Protein AF-A0AAE0TE31-F1 (afdb_monomer_lite)

pLDDT: mean 70.79, std 26.28, range [22.39, 97.5]

Foldseek 3Di:
DDDDDDDDDDDDDDDDDDDDDDPPDDDDDDDDPDPQHDPPHDFDQQFADPVGGDDDDDPPPDDPVFQQDADPQADGFLFKKFFAPQAPPPCQQVRAIWTFRGDDVVQCWTWTQHLPNRDTDIFHDDPDRNGRMDTDPDQRDDDPGHDDAFSFKKAFDPQADPPCLQVDNPWIWGWNGADRQQWTWTQHPVRRIDTDGDCRVHDHRIDTDDPVVCPVPVPPDDPPDDDD

Structure (mmCIF, N/CA/C/O backbone):
data_AF-A0AAE0TE31-F1
#
_entry.id   AF-A0AAE0TE31-F1
#
loop_
_atom_site.group_PDB
_atom_site.id
_atom_site.type_symbol
_atom_site.label_atom_id
_atom_site.label_alt_id
_atom_site.label_comp_id
_atom_site.label_asym_id
_atom_site.label_entity_id
_atom_site.label_seq_id
_atom_site.pdbx_PDB_ins_code
_atom_site.Cartn_x
_atom_site.Cartn_y
_atom_site.Cartn_z
_atom_site.occupancy
_atom_site.B_iso_or_equiv
_atom_site.auth_seq_id
_atom_site.auth_comp_id
_atom_site.auth_asym_id
_atom_site.auth_atom_id
_atom_site.pdbx_PDB_model_num
ATOM 1 N N . MET A 1 1 ? -32.622 -0.394 -25.127 1.00 36.28 1 MET A N 1
ATOM 2 C CA . MET A 1 1 ? -32.626 -1.845 -24.876 1.00 36.28 1 MET A CA 1
ATOM 3 C C . MET A 1 1 ? -32.556 -2.502 -26.240 1.00 36.28 1 MET A C 1
ATOM 5 O O . MET A 1 1 ? -33.566 -2.574 -26.919 1.00 36.28 1 MET A O 1
ATOM 9 N N . GLU A 1 2 ? -31.354 -2.861 -26.669 1.00 22.39 2 GLU A N 1
ATOM 10 C CA . GLU A 1 2 ? -31.119 -3.762 -27.796 1.00 22.39 2 GLU A CA 1
ATOM 11 C C . GLU A 1 2 ? -29.997 -4.691 -27.343 1.00 22.39 2 GLU A C 1
ATOM 13 O O . GLU A 1 2 ? -28.926 -4.237 -26.945 1.00 22.39 2 GLU A O 1
ATOM 18 N N . VAL A 1 3 ? -30.314 -5.980 -27.287 1.00 24.88 3 VAL A N 1
ATOM 19 C CA . VAL A 1 3 ? -29.402 -7.060 -26.921 1.00 24.88 3 VAL A CA 1
ATOM 20 C C . VAL A 1 3 ? -28.956 -7.676 -28.238 1.00 24.88 3 VAL A C 1
ATOM 22 O O . VAL A 1 3 ? -29.783 -8.244 -28.951 1.00 24.88 3 VAL A O 1
ATOM 25 N N . LEU A 1 4 ? -27.676 -7.553 -28.582 1.00 24.34 4 LEU A N 1
ATOM 26 C CA . LEU A 1 4 ? -27.099 -8.319 -29.682 1.00 24.34 4 LEU A CA 1
ATOM 27 C C . LEU A 1 4 ? -26.548 -9.625 -29.110 1.00 24.34 4 LEU A C 1
ATOM 29 O O . LEU A 1 4 ? -25.583 -9.638 -28.352 1.00 24.34 4 LEU A O 1
ATOM 33 N N . ALA A 1 5 ? -27.232 -10.719 -29.439 1.00 25.86 5 ALA A N 1
ATOM 34 C CA . ALA A 1 5 ? -26.844 -12.074 -29.083 1.00 25.86 5 ALA A CA 1
ATOM 35 C C . ALA A 1 5 ? -25.611 -12.506 -29.891 1.00 25.86 5 ALA A C 1
ATOM 37 O O . ALA A 1 5 ? -25.608 -12.411 -31.119 1.00 25.86 5 ALA A O 1
ATOM 38 N N . PHE A 1 6 ? -24.589 -13.035 -29.216 1.00 29.44 6 PHE A N 1
ATOM 39 C CA . PHE A 1 6 ? -23.471 -13.695 -29.885 1.00 29.44 6 PHE A CA 1
ATOM 40 C C . PHE A 1 6 ? -23.796 -15.171 -30.127 1.00 29.44 6 PHE A C 1
ATOM 42 O O . PHE A 1 6 ? -24.188 -15.908 -29.224 1.00 29.44 6 PHE A O 1
ATOM 49 N N . HIS A 1 7 ? -23.644 -15.587 -31.383 1.00 24.75 7 HIS A N 1
ATOM 50 C CA . HIS A 1 7 ? -23.777 -16.965 -31.833 1.00 24.75 7 HIS A CA 1
ATOM 51 C C . HIS A 1 7 ? -22.476 -17.712 -31.511 1.00 24.75 7 HIS A C 1
ATOM 53 O O . HIS A 1 7 ? -21.423 -17.394 -32.062 1.00 24.75 7 HIS A O 1
ATOM 59 N N . THR A 1 8 ? -22.529 -18.690 -30.611 1.00 32.22 8 THR A N 1
ATOM 60 C CA . THR A 1 8 ? -21.390 -19.558 -30.304 1.00 32.22 8 THR A CA 1
ATOM 61 C C . THR A 1 8 ? -21.256 -20.624 -31.389 1.00 32.22 8 THR A C 1
ATOM 63 O O . THR A 1 8 ? -22.029 -21.577 -31.446 1.00 32.22 8 THR A O 1
ATOM 66 N N . GLN A 1 9 ? -20.255 -20.495 -32.263 1.00 28.58 9 GLN A N 1
ATOM 67 C CA . GLN A 1 9 ? -19.764 -21.660 -32.997 1.00 28.58 9 GLN A CA 1
ATOM 68 C C . GLN A 1 9 ? -18.813 -22.429 -32.082 1.00 28.58 9 GLN A C 1
ATOM 70 O O . GLN A 1 9 ? -17.741 -21.947 -31.721 1.00 28.58 9 GLN A O 1
ATOM 75 N N . SER A 1 10 ? -19.240 -23.622 -31.676 1.00 35.59 10 SER A N 1
ATOM 76 C CA . SER A 1 10 ? -18.425 -24.578 -30.936 1.00 35.59 10 SER A CA 1
ATOM 77 C C . SER A 1 10 ? -17.262 -25.048 -31.811 1.00 35.59 10 SER A C 1
ATOM 79 O O . SER A 1 10 ? -17.471 -25.804 -32.763 1.00 35.59 10 SER A O 1
ATOM 81 N N . LEU A 1 11 ? -16.041 -24.629 -31.486 1.00 34.31 11 LEU A N 1
ATOM 82 C CA . LEU A 1 11 ? -14.842 -25.314 -31.960 1.00 34.31 11 LEU A CA 1
ATOM 83 C C . LEU A 1 11 ? -14.567 -26.519 -31.045 1.00 34.31 11 LEU A C 1
ATOM 85 O O . LEU A 1 11 ? -14.801 -26.427 -29.836 1.00 34.31 11 LEU A O 1
ATOM 89 N N . PRO A 1 12 ? -14.144 -27.667 -31.602 1.00 29.69 12 PRO A N 1
ATOM 90 C CA . PRO A 1 12 ? -14.009 -28.899 -30.844 1.00 29.69 12 PRO A CA 1
ATOM 91 C C . PRO A 1 12 ? -12.908 -28.774 -29.791 1.00 29.69 12 PRO A C 1
ATOM 93 O O . PRO A 1 12 ? -11.823 -28.254 -30.048 1.00 29.69 12 PRO A O 1
ATOM 96 N N . LEU A 1 13 ? -13.233 -29.274 -28.601 1.00 39.34 13 LEU A N 1
ATOM 97 C CA . LEU A 1 13 ? -12.351 -29.376 -27.452 1.00 39.34 13 LEU A CA 1
ATOM 98 C C . LEU A 1 13 ? -11.221 -30.356 -27.798 1.00 39.34 13 LEU A C 1
ATOM 100 O O . LEU A 1 13 ? -11.450 -31.565 -27.807 1.00 39.34 13 LEU A O 1
ATOM 104 N N . ASP A 1 14 ? -10.023 -29.847 -28.079 1.00 31.22 14 ASP A N 1
ATOM 105 C CA . ASP A 1 14 ? -8.818 -30.669 -28.066 1.00 31.22 14 ASP A CA 1
ATOM 106 C C . ASP A 1 14 ? -7.863 -30.193 -26.972 1.00 31.22 14 ASP A C 1
ATOM 108 O O . ASP A 1 14 ? -7.700 -29.009 -26.677 1.00 31.22 14 ASP A O 1
ATOM 112 N N . THR A 1 15 ? -7.341 -31.185 -26.275 1.00 41.22 15 THR A N 1
ATOM 113 C CA . THR A 1 15 ? -6.729 -31.090 -24.956 1.00 41.22 15 THR A CA 1
ATOM 114 C C . THR A 1 15 ? -5.309 -30.523 -24.987 1.00 41.22 15 THR A C 1
ATOM 116 O O . THR A 1 15 ? -4.529 -30.811 -25.888 1.00 41.22 15 THR A O 1
ATOM 119 N N . LYS A 1 16 ? -4.963 -29.811 -23.902 1.00 38.00 16 LYS A N 1
ATOM 120 C CA . LYS A 1 16 ? -3.674 -29.169 -23.574 1.00 38.00 16 LYS A CA 1
ATOM 121 C C . LYS A 1 16 ? -3.377 -27.872 -24.326 1.00 38.00 16 LYS A C 1
ATOM 123 O O . LYS A 1 16 ? -2.594 -27.829 -25.269 1.00 38.00 16 LYS A O 1
ATOM 128 N N . THR A 1 17 ? -3.838 -26.769 -23.751 1.00 31.89 17 THR A N 1
ATOM 129 C CA . THR A 1 17 ? -3.121 -25.499 -23.876 1.00 31.89 17 THR A CA 1
ATOM 130 C C . THR A 1 17 ? -3.060 -24.867 -22.497 1.00 31.89 17 THR A C 1
ATOM 132 O O . THR A 1 17 ? -4.081 -24.647 -21.850 1.00 31.89 17 THR A O 1
ATOM 135 N N . SER A 1 18 ? -1.831 -24.702 -22.008 1.00 29.75 18 SER A N 1
ATOM 136 C CA . SER A 1 18 ? -1.514 -23.919 -20.820 1.00 29.75 18 SER A CA 1
ATOM 137 C C . SER A 1 18 ? -2.156 -22.545 -20.964 1.00 29.75 18 SER A C 1
ATOM 139 O O . SER A 1 18 ? -2.068 -21.942 -22.032 1.00 29.75 18 SER A O 1
ATOM 141 N N . ALA A 1 19 ? -2.786 -22.059 -19.896 1.00 38.16 19 ALA A N 1
ATOM 142 C CA . ALA A 1 19 ? -3.154 -20.656 -19.790 1.00 38.16 19 ALA A CA 1
ATOM 143 C C . ALA A 1 19 ? -1.916 -19.774 -20.044 1.00 38.16 19 ALA A C 1
ATOM 145 O O . ALA A 1 19 ? -0.789 -20.236 -19.847 1.00 38.16 19 ALA A O 1
ATOM 146 N N . PHE A 1 20 ? -2.166 -18.521 -20.430 1.00 35.47 20 PHE A N 1
ATOM 147 C CA . PHE A 1 20 ? -1.206 -17.460 -20.774 1.00 35.47 20 PHE A CA 1
ATOM 148 C C . PHE A 1 20 ? -0.746 -17.448 -22.238 1.00 35.47 20 PHE A C 1
ATOM 150 O O . PHE A 1 20 ? 0.345 -17.896 -22.553 1.00 35.47 20 PHE A O 1
ATOM 157 N N . ASP A 1 21 ? -1.617 -16.927 -23.111 1.00 29.16 21 ASP A N 1
ATOM 158 C CA . ASP A 1 21 ? -1.272 -16.029 -24.230 1.00 29.16 21 ASP A CA 1
ATOM 159 C C . ASP A 1 21 ? -2.574 -15.591 -24.930 1.00 29.16 21 ASP A C 1
ATOM 161 O O . ASP A 1 21 ? -2.984 -16.130 -25.958 1.00 29.16 21 ASP A O 1
ATOM 165 N N . LEU A 1 22 ? -3.283 -14.617 -24.348 1.00 34.03 22 LEU A N 1
ATOM 166 C CA . LEU A 1 22 ? -4.399 -13.951 -25.028 1.00 34.03 22 LEU A CA 1
ATOM 167 C C . LEU A 1 22 ? -3.853 -12.750 -25.805 1.00 34.03 22 LEU A C 1
ATOM 169 O O . LEU A 1 22 ? -3.782 -11.637 -25.291 1.00 34.03 22 LEU A O 1
ATOM 173 N N . ASN A 1 23 ? -3.478 -12.978 -27.064 1.00 31.53 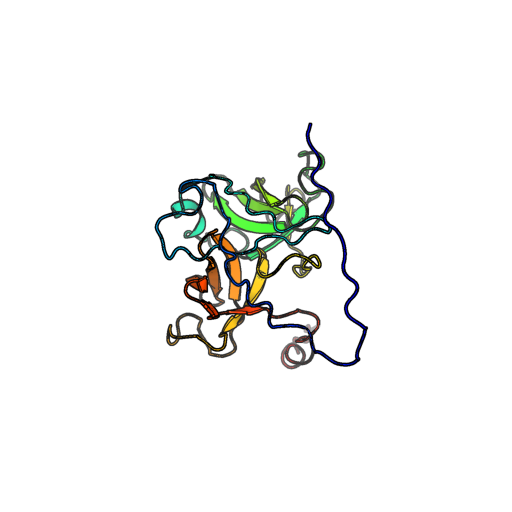23 ASN A N 1
ATOM 174 C CA . ASN A 1 23 ? -3.269 -11.896 -28.024 1.00 31.53 23 ASN A CA 1
ATOM 175 C C . ASN A 1 23 ? -4.636 -11.327 -28.424 1.00 31.53 23 ASN A C 1
ATOM 177 O O . ASN A 1 23 ? -5.349 -11.920 -29.235 1.00 31.53 23 ASN A O 1
ATOM 181 N N . ILE A 1 24 ? -5.017 -10.178 -27.862 1.00 41.59 24 ILE A N 1
ATOM 182 C CA . ILE A 1 24 ? -6.206 -9.446 -28.312 1.00 41.59 24 ILE A CA 1
ATOM 183 C C . ILE A 1 24 ? -5.869 -8.794 -29.661 1.00 41.59 24 ILE A C 1
ATOM 185 O O . ILE A 1 24 ? -5.254 -7.730 -29.724 1.00 41.59 24 ILE A O 1
ATOM 189 N N . LEU A 1 25 ? -6.239 -9.456 -30.759 1.00 31.72 25 LEU A N 1
ATOM 190 C CA . LEU A 1 25 ? -6.139 -8.901 -32.109 1.00 31.72 25 LEU A CA 1
ATOM 191 C C . LEU A 1 25 ? -7.332 -7.974 -32.388 1.00 31.72 25 LEU A C 1
ATOM 193 O O . LEU A 1 25 ? -8.486 -8.346 -32.178 1.00 31.72 25 LEU A O 1
ATOM 197 N N . ARG A 1 26 ? -7.048 -6.763 -32.887 1.00 34.50 26 ARG A N 1
ATOM 198 C CA . ARG A 1 26 ? -8.058 -5.798 -33.359 1.00 34.50 26 ARG A CA 1
ATOM 199 C C . ARG A 1 26 ? -8.864 -6.401 -34.520 1.00 34.50 26 ARG A C 1
ATOM 201 O O . ARG A 1 26 ? -8.265 -6.871 -35.482 1.00 34.50 26 ARG A O 1
ATOM 208 N N . TRP A 1 27 ? -10.198 -6.329 -34.469 1.00 32.16 27 TRP A N 1
ATOM 209 C CA . TRP A 1 27 ? -11.078 -6.665 -35.602 1.00 32.16 27 TRP A CA 1
ATOM 210 C C . TRP A 1 27 ? -11.632 -5.397 -36.274 1.00 32.16 27 TRP A C 1
ATOM 212 O O . TRP A 1 27 ? -11.846 -4.380 -35.615 1.00 32.16 27 TRP A O 1
ATOM 222 N N . GLU A 1 28 ? -11.880 -5.455 -37.586 1.00 32.28 28 GLU A N 1
ATOM 223 C CA . GLU A 1 28 ? -12.080 -4.312 -38.506 1.00 32.28 28 GLU A CA 1
ATOM 224 C C . GLU A 1 28 ? -13.344 -3.444 -38.289 1.00 32.28 28 GLU A C 1
ATOM 226 O O . GLU A 1 28 ? -13.633 -2.557 -39.095 1.00 32.28 28 GLU A O 1
ATOM 231 N N . HIS A 1 29 ? -14.126 -3.652 -37.224 1.00 37.56 29 HIS A N 1
ATOM 232 C CA . HIS A 1 29 ? -15.431 -2.990 -37.047 1.00 37.56 29 HIS A CA 1
ATOM 233 C C . HIS A 1 29 ? -15.631 -2.286 -35.698 1.00 37.56 29 HIS A C 1
ATOM 235 O O . HIS A 1 29 ? -16.763 -2.106 -35.253 1.00 37.56 29 HIS A O 1
ATOM 241 N N . TRP A 1 30 ? -14.549 -1.820 -35.071 1.00 39.59 30 TRP A N 1
ATOM 242 C CA . TRP A 1 30 ? -14.648 -0.908 -33.930 1.00 39.59 30 TRP A CA 1
ATOM 243 C C . TRP A 1 30 ? -15.110 0.481 -34.399 1.00 39.59 30 TRP A C 1
ATOM 245 O O . TRP A 1 30 ? -14.474 1.102 -35.249 1.00 39.59 30 TRP A O 1
ATOM 255 N N . ARG A 1 31 ? -16.232 0.970 -33.860 1.00 34.03 31 ARG A N 1
ATOM 256 C CA . ARG A 1 31 ? -16.786 2.307 -34.135 1.00 34.03 31 ARG A CA 1
ATOM 257 C C . ARG A 1 31 ? -17.136 3.016 -32.831 1.00 34.03 31 ARG A C 1
ATOM 259 O O . ARG A 1 31 ? -18.306 3.162 -32.503 1.00 34.03 31 ARG A O 1
ATOM 266 N N . TYR A 1 32 ? -16.122 3.437 -32.094 1.00 42.16 32 TYR A N 1
ATOM 267 C CA . TYR A 1 32 ? -16.256 4.474 -31.079 1.00 42.16 32 TYR A CA 1
ATOM 268 C C . TYR A 1 32 ? -15.006 5.334 -31.179 1.00 42.16 32 TYR A C 1
ATOM 270 O O . TYR A 1 32 ? -13.898 4.816 -31.057 1.00 42.16 32 TYR A O 1
ATOM 278 N N . ASP A 1 33 ? -15.210 6.606 -31.511 1.00 35.31 33 ASP A N 1
ATOM 279 C CA . ASP A 1 33 ? -14.154 7.605 -31.576 1.00 35.31 33 ASP A CA 1
ATOM 280 C C . ASP A 1 33 ? -13.493 7.746 -30.189 1.00 35.31 33 ASP A C 1
ATOM 282 O O . ASP A 1 33 ? -14.175 7.810 -29.164 1.00 35.31 33 ASP A O 1
ATOM 286 N N . ASP A 1 34 ? -12.159 7.668 -30.202 1.00 42.69 34 ASP A N 1
ATOM 287 C CA . ASP A 1 34 ? -11.162 8.264 -29.295 1.00 42.69 34 ASP A CA 1
ATOM 288 C C . ASP A 1 34 ? -11.300 8.202 -27.755 1.00 42.69 34 ASP A C 1
ATOM 290 O O . ASP A 1 34 ? -10.535 8.871 -27.053 1.00 42.69 34 ASP A O 1
ATOM 294 N N . GLN A 1 35 ? -12.153 7.347 -27.182 1.00 47.53 35 GLN A N 1
ATOM 295 C CA . GLN A 1 35 ? -12.234 7.186 -25.715 1.00 47.53 35 GLN A CA 1
ATOM 296 C C . GLN A 1 35 ? -11.078 6.394 -25.062 1.00 47.53 35 GLN A C 1
ATOM 298 O O . GLN A 1 35 ? -11.035 6.289 -23.837 1.00 47.53 35 GLN A O 1
ATOM 303 N N . ASP A 1 36 ? -10.122 5.875 -25.836 1.00 49.47 36 ASP A N 1
ATOM 304 C CA . ASP A 1 36 ? -8.969 5.081 -25.381 1.00 49.47 36 ASP A CA 1
ATOM 305 C C . ASP A 1 36 ? -7.604 5.786 -25.550 1.00 49.47 36 ASP A C 1
ATOM 307 O O . ASP A 1 36 ? -6.563 5.214 -25.224 1.00 49.47 36 ASP A O 1
ATOM 311 N N . GLY A 1 37 ? -7.587 7.050 -25.991 1.00 47.25 37 GLY A N 1
ATOM 312 C CA . GLY A 1 37 ? -6.355 7.777 -26.314 1.00 47.25 37 GLY A CA 1
ATOM 313 C C . GLY A 1 37 ? -5.915 7.593 -27.773 1.00 47.25 37 GLY A C 1
ATOM 314 O O . GLY A 1 37 ? -6.518 6.870 -28.555 1.00 47.25 37 GLY A O 1
ATOM 315 N N . THR A 1 38 ? -4.876 8.321 -28.191 1.00 37.06 38 THR A N 1
ATOM 316 C CA . THR A 1 38 ? -4.409 8.359 -29.592 1.00 37.06 38 THR A CA 1
ATOM 317 C C . THR A 1 38 ? -4.100 6.966 -30.174 1.00 37.06 38 THR A C 1
ATOM 319 O O . THR A 1 38 ? -3.709 6.072 -29.419 1.00 37.06 38 THR A O 1
ATOM 322 N N . PRO A 1 39 ? -4.151 6.777 -31.513 1.00 33.62 39 PRO A N 1
ATOM 323 C CA . PRO A 1 39 ? -3.753 5.524 -32.159 1.00 33.62 39 PRO A CA 1
ATOM 324 C C . PRO A 1 39 ? -2.389 5.017 -31.656 1.00 33.62 39 PRO A C 1
ATOM 326 O O . PRO A 1 39 ? -1.374 5.678 -31.855 1.00 33.62 39 PRO A O 1
ATOM 329 N N . GLY A 1 40 ? -2.376 3.852 -30.997 1.00 37.03 40 GLY A N 1
ATOM 330 C CA . GLY A 1 40 ? -1.180 3.264 -30.372 1.00 37.03 40 GLY A CA 1
ATOM 331 C C . GLY A 1 40 ? -1.249 3.129 -28.846 1.00 37.03 40 GLY A C 1
ATOM 332 O O . GLY A 1 40 ? -0.339 2.550 -28.261 1.00 37.03 40 GLY A O 1
ATOM 333 N N . ALA A 1 41 ? -2.316 3.612 -28.204 1.00 36.50 41 ALA A N 1
ATOM 334 C CA . ALA A 1 41 ? -2.546 3.384 -26.782 1.00 36.50 41 ALA A CA 1
ATOM 335 C C . ALA A 1 41 ? -2.769 1.889 -26.471 1.00 36.50 41 ALA A C 1
ATOM 337 O O . ALA A 1 41 ? -3.519 1.195 -27.162 1.00 36.50 41 ALA A O 1
ATOM 338 N N . VAL A 1 42 ? -2.097 1.401 -25.425 1.00 40.16 42 VAL A N 1
ATOM 339 C CA . VAL A 1 42 ? -2.267 0.056 -24.859 1.00 40.16 42 VAL A CA 1
ATOM 340 C C . VAL A 1 42 ? -3.055 0.212 -23.561 1.00 40.16 42 VAL A C 1
ATOM 342 O O . VAL A 1 42 ? -2.576 0.839 -22.621 1.00 40.16 42 VAL A O 1
ATOM 345 N N . GLY A 1 43 ? -4.278 -0.318 -23.521 1.00 40.69 43 GLY A N 1
ATOM 346 C CA . GLY A 1 43 ? -5.090 -0.366 -22.304 1.00 40.69 43 GLY A CA 1
ATOM 347 C C . GLY A 1 43 ? -4.727 -1.572 -21.437 1.00 40.69 43 GLY A C 1
ATOM 348 O O . GLY A 1 43 ? -4.416 -2.643 -21.959 1.00 40.69 43 GLY A O 1
ATOM 349 N N . VAL A 1 44 ? -4.784 -1.414 -20.113 1.00 41.34 44 VAL A N 1
ATOM 350 C CA . VAL A 1 44 ? -4.621 -2.522 -19.160 1.00 41.34 44 VAL A CA 1
ATOM 351 C C . VAL A 1 44 ? -5.999 -3.078 -18.807 1.00 41.34 44 VAL A C 1
ATOM 353 O O . VAL A 1 44 ? -6.906 -2.341 -18.425 1.00 41.34 44 VAL A O 1
ATOM 356 N N . VAL A 1 45 ? -6.162 -4.396 -18.927 1.00 44.81 45 VAL A N 1
ATOM 357 C CA . VAL A 1 45 ? -7.360 -5.097 -18.452 1.00 44.81 45 VAL A CA 1
ATOM 358 C C . VAL A 1 45 ? -7.321 -5.134 -16.925 1.00 44.81 45 VAL A C 1
ATOM 360 O O . VAL A 1 45 ? -6.544 -5.887 -16.346 1.00 44.81 45 VAL A O 1
ATOM 363 N N . LEU A 1 46 ? -8.145 -4.309 -16.273 1.00 41.97 46 LEU A N 1
ATOM 364 C CA . LEU A 1 46 ? -8.217 -4.239 -14.807 1.00 41.97 46 LEU A CA 1
ATOM 365 C C . LEU A 1 46 ? -9.064 -5.368 -14.206 1.00 41.97 46 LEU A C 1
ATOM 367 O O . LEU A 1 46 ? -8.848 -5.760 -13.061 1.00 41.97 46 LEU A O 1
ATOM 371 N N . LYS A 1 47 ? -10.040 -5.883 -14.965 1.00 39.81 47 LYS A N 1
ATOM 372 C CA . LYS A 1 47 ? -10.937 -6.956 -14.529 1.00 39.81 47 LYS A CA 1
ATOM 373 C C . LYS A 1 47 ? -11.549 -7.679 -15.729 1.00 39.81 47 LYS A C 1
ATOM 375 O O . LYS A 1 47 ? -12.053 -7.041 -16.655 1.00 39.81 47 LYS A O 1
ATOM 380 N N . VAL A 1 48 ? -11.550 -9.008 -15.681 1.00 48.31 48 VAL A N 1
ATOM 381 C CA . VAL A 1 48 ? -12.292 -9.869 -16.615 1.00 48.31 48 VAL A CA 1
ATOM 382 C C . VAL A 1 48 ? -13.550 -10.363 -15.899 1.00 48.31 48 VAL A C 1
ATOM 384 O O . VAL A 1 48 ? -13.447 -10.918 -14.806 1.00 48.31 48 VAL A O 1
ATOM 387 N N . GLN A 1 49 ? -14.728 -10.124 -16.476 1.00 40.00 49 GLN A N 1
ATOM 388 C CA . GLN A 1 49 ? -16.015 -10.640 -15.993 1.00 40.00 49 GLN A CA 1
ATOM 389 C C . GLN A 1 49 ? -16.578 -11.670 -16.982 1.00 40.00 49 GLN A C 1
ATOM 391 O O . GLN A 1 49 ? -16.103 -11.782 -18.112 1.00 40.00 49 GLN A O 1
ATOM 396 N N . GLU A 1 50 ? -17.574 -12.444 -16.544 1.00 40.06 50 GLU A N 1
ATOM 397 C CA . GLU A 1 50 ? -18.181 -13.547 -17.311 1.00 40.06 50 GLU A CA 1
ATOM 398 C C . GLU A 1 50 ? -18.834 -13.072 -18.630 1.00 40.06 50 GLU A C 1
ATOM 400 O O . GLU A 1 50 ? -19.009 -13.858 -19.558 1.00 40.06 50 GLU A O 1
ATOM 405 N N . ASP A 1 51 ? -19.126 -11.773 -18.740 1.00 36.88 51 ASP A N 1
ATOM 406 C CA . ASP A 1 51 ? -19.751 -11.099 -19.878 1.00 36.88 51 ASP A CA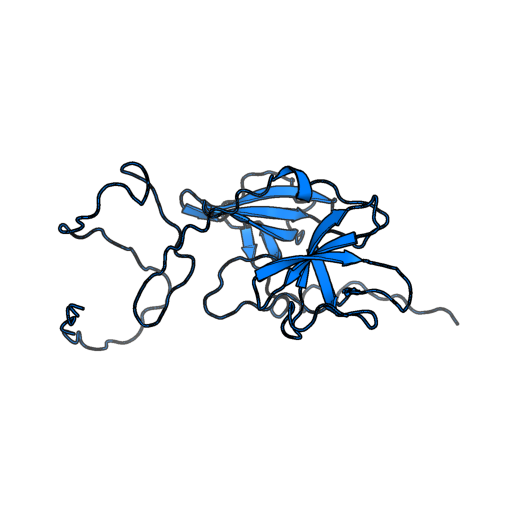 1
ATOM 407 C C . ASP A 1 51 ? -18.843 -10.085 -20.611 1.00 36.88 51 ASP A C 1
ATOM 409 O O . ASP A 1 51 ? -19.284 -9.474 -21.587 1.00 36.88 51 ASP A O 1
ATOM 413 N N . GLY A 1 52 ? -17.569 -9.923 -20.218 1.00 43.59 52 GLY A N 1
ATOM 414 C CA . GLY A 1 52 ? -16.617 -9.076 -20.951 1.00 43.59 52 GLY A CA 1
ATOM 415 C C . GLY A 1 52 ? -15.448 -8.489 -20.148 1.00 43.59 52 GLY A C 1
ATOM 416 O O . GLY A 1 52 ? -15.285 -8.712 -18.948 1.00 43.59 52 GLY A O 1
ATOM 417 N N . ILE A 1 53 ? -14.603 -7.716 -20.844 1.00 48.22 53 ILE A N 1
ATOM 418 C CA . ILE A 1 53 ? -13.523 -6.905 -20.258 1.00 48.22 53 ILE A CA 1
ATOM 419 C C . ILE A 1 53 ? -14.110 -5.551 -19.855 1.00 48.22 53 ILE A C 1
ATOM 421 O O . ILE A 1 53 ? -14.612 -4.820 -20.709 1.00 48.22 53 ILE A O 1
ATOM 425 N N . VAL A 1 54 ? -14.012 -5.196 -18.572 1.00 43.66 54 VAL A N 1
ATOM 426 C CA . VAL A 1 54 ? -14.408 -3.866 -18.091 1.00 43.66 54 VAL A CA 1
ATOM 427 C C . VAL A 1 54 ? -13.164 -2.992 -17.981 1.00 43.66 54 VAL A C 1
ATOM 429 O O . VAL A 1 54 ? -12.268 -3.268 -17.182 1.00 43.66 54 VAL A O 1
ATOM 432 N N . VAL A 1 55 ? -13.123 -1.929 -18.783 1.00 43.41 55 VAL A N 1
ATOM 433 C CA . VAL A 1 55 ? -12.178 -0.819 -18.636 1.00 43.41 55 VAL A CA 1
ATOM 434 C C . VAL A 1 55 ? -12.973 0.337 -18.037 1.00 43.41 55 VAL A C 1
ATOM 436 O O . VAL A 1 55 ? -13.775 0.955 -18.730 1.00 43.41 55 VAL A O 1
ATOM 439 N N . GLU A 1 56 ? -12.820 0.594 -16.740 1.00 37.19 56 GLU A N 1
ATOM 440 C CA . GLU A 1 56 ? -13.443 1.753 -16.096 1.00 37.19 56 GLU A CA 1
ATOM 441 C C . GLU A 1 56 ? -12.351 2.763 -15.743 1.00 37.19 56 GLU A C 1
ATOM 443 O O . GLU A 1 56 ? -11.510 2.503 -14.886 1.00 37.19 56 GLU A O 1
ATOM 448 N N . ALA A 1 57 ? -12.350 3.907 -16.429 1.00 35.75 57 ALA A N 1
ATOM 449 C CA . ALA A 1 57 ? -11.495 5.038 -16.091 1.00 35.75 57 ALA A CA 1
ATOM 450 C C . ALA A 1 57 ? -12.141 5.809 -14.934 1.00 35.75 57 ALA A C 1
ATOM 452 O O . ALA A 1 57 ? -13.011 6.661 -15.144 1.00 35.75 57 ALA A O 1
ATOM 453 N N . GLN A 1 58 ? -11.731 5.517 -13.700 1.00 33.97 58 GLN A N 1
ATOM 454 C CA . GLN A 1 58 ? -12.144 6.309 -12.548 1.00 33.97 58 GLN A CA 1
ATOM 455 C C . GLN A 1 58 ? -11.086 7.376 -12.274 1.00 33.97 58 GLN A C 1
ATOM 457 O O . GLN A 1 58 ? -10.122 7.179 -11.540 1.00 33.97 58 GLN A O 1
ATOM 462 N N . LYS A 1 59 ? -11.318 8.581 -12.814 1.00 33.97 59 LYS A N 1
ATOM 463 C CA . LYS A 1 59 ? -10.571 9.787 -12.432 1.00 33.97 59 LYS A CA 1
ATOM 464 C C . LYS A 1 59 ? -10.777 10.096 -10.945 1.00 33.97 59 LYS A C 1
ATOM 466 O O . LYS A 1 59 ? -11.642 10.888 -10.579 1.00 33.97 59 LYS A O 1
ATOM 471 N N . GLN A 1 60 ? -9.904 9.573 -10.093 1.00 35.78 60 GLN A N 1
ATOM 472 C CA . GLN A 1 60 ? -9.549 10.221 -8.833 1.00 35.78 60 GLN A CA 1
ATOM 473 C C . GLN A 1 60 ? -8.080 10.615 -8.869 1.00 35.78 60 GLN A C 1
ATOM 475 O O . GLN A 1 60 ? -7.189 9.953 -8.344 1.00 35.78 60 GLN A O 1
ATOM 480 N N . GLN A 1 61 ? -7.835 11.764 -9.493 1.00 34.47 61 GLN A N 1
ATOM 481 C CA . GLN A 1 61 ? -6.553 12.452 -9.458 1.00 34.47 61 GLN A CA 1
ATOM 482 C C . GLN A 1 61 ? -6.388 13.120 -8.079 1.00 34.47 61 GLN A C 1
ATOM 484 O O . GLN A 1 61 ? -6.448 14.339 -7.942 1.00 34.47 61 GLN A O 1
ATOM 489 N N . HIS A 1 62 ? -6.235 12.318 -7.023 1.00 37.31 62 HIS A N 1
ATOM 490 C CA . HIS A 1 62 ? -5.772 12.808 -5.728 1.00 37.31 62 HIS A CA 1
ATOM 491 C C . HIS A 1 62 ? -4.245 12.900 -5.761 1.00 37.31 62 HIS A C 1
ATOM 493 O O . HIS A 1 62 ? -3.545 11.960 -6.130 1.00 37.31 62 HIS A O 1
ATOM 499 N N . SER A 1 63 ? -3.738 14.086 -5.439 1.00 39.19 63 SER A N 1
ATOM 500 C CA . SER A 1 63 ? -2.344 14.489 -5.588 1.00 39.19 63 SER A CA 1
ATOM 501 C C . SER A 1 63 ? -1.345 13.470 -5.017 1.00 39.19 63 SER A C 1
ATOM 503 O O . SER A 1 63 ? -1.312 13.174 -3.823 1.00 39.19 63 SER A O 1
ATOM 505 N N . ILE A 1 64 ? -0.462 12.999 -5.901 1.00 44.75 64 ILE A N 1
ATOM 506 C CA . ILE A 1 64 ? 0.614 12.017 -5.674 1.00 44.75 64 ILE A CA 1
ATOM 507 C C . ILE A 1 64 ? 1.523 12.380 -4.481 1.00 44.75 64 ILE A C 1
ATOM 509 O O . ILE A 1 64 ? 2.112 11.504 -3.853 1.00 44.75 64 ILE A O 1
ATOM 513 N N . GLN A 1 65 ? 1.601 13.660 -4.099 1.00 46.28 65 GLN A N 1
ATOM 514 C CA . GLN A 1 65 ? 2.473 14.127 -3.016 1.00 46.28 65 GLN A CA 1
ATOM 515 C C . GLN A 1 65 ? 2.158 13.528 -1.634 1.00 46.28 65 GLN A C 1
ATOM 517 O O . GLN A 1 65 ? 3.041 13.504 -0.779 1.00 46.28 65 GLN A O 1
ATOM 522 N N . LYS A 1 66 ? 0.944 13.016 -1.390 1.00 56.19 66 LYS A N 1
ATOM 523 C CA . LYS A 1 66 ? 0.535 12.567 -0.045 1.00 56.19 66 LYS A CA 1
ATOM 524 C C . LYS A 1 66 ? 1.137 11.220 0.398 1.00 56.19 66 LYS A C 1
ATOM 526 O O . LYS A 1 66 ? 1.046 10.887 1.576 1.00 56.19 66 LYS A O 1
ATOM 531 N N . TYR A 1 67 ? 1.764 10.464 -0.507 1.00 59.94 67 TYR A N 1
ATOM 532 C CA . TYR A 1 67 ? 2.206 9.078 -0.262 1.00 59.94 67 TYR A CA 1
ATOM 533 C C . TYR A 1 67 ? 3.732 8.896 -0.177 1.00 59.94 67 TYR A C 1
ATOM 535 O O . TYR A 1 67 ? 4.222 7.780 -0.027 1.00 59.94 67 TYR A O 1
ATOM 543 N N . HIS A 1 68 ? 4.506 9.983 -0.262 1.00 63.53 68 HIS A N 1
ATOM 544 C CA . HIS A 1 68 ? 5.972 9.911 -0.216 1.00 63.53 68 HIS A CA 1
ATOM 545 C C . HIS A 1 68 ? 6.550 10.063 1.198 1.00 63.53 68 HIS A C 1
ATOM 547 O O . HIS A 1 68 ? 7.601 9.490 1.493 1.00 63.53 68 HIS A O 1
ATOM 553 N N . THR A 1 69 ? 5.868 10.798 2.079 1.00 78.31 69 THR A N 1
ATOM 554 C CA . THR A 1 69 ? 6.381 11.107 3.419 1.00 78.31 69 THR A CA 1
ATOM 555 C C . THR A 1 69 ? 5.990 10.020 4.415 1.00 78.31 69 THR A C 1
ATOM 557 O O . THR A 1 69 ? 4.826 9.879 4.786 1.00 78.31 69 THR A O 1
ATOM 560 N N . GLU A 1 70 ? 6.986 9.258 4.861 1.00 85.88 70 GLU A N 1
ATOM 561 C CA . GLU A 1 70 ? 6.865 8.269 5.931 1.00 85.88 70 GLU A CA 1
ATOM 562 C C . GLU A 1 70 ? 7.361 8.904 7.238 1.00 85.88 70 GLU A C 1
ATOM 564 O O . GLU A 1 70 ? 8.487 9.390 7.311 1.00 85.88 70 GLU A O 1
ATOM 569 N N . SER A 1 71 ? 6.505 8.913 8.257 1.00 88.56 71 SER A N 1
ATOM 570 C CA . SER A 1 71 ? 6.849 9.369 9.612 1.00 88.56 71 SER A CA 1
ATOM 571 C C . SER A 1 71 ? 7.427 8.194 10.389 1.00 88.56 71 SER A C 1
ATOM 573 O O . SER A 1 71 ? 6.907 7.086 10.292 1.00 88.56 71 SER A O 1
ATOM 575 N N . SER A 1 72 ? 8.472 8.440 11.179 1.00 87.75 72 SER A N 1
ATOM 576 C CA . SER A 1 72 ? 9.064 7.438 12.070 1.00 87.75 72 SER A CA 1
ATOM 577 C C . SER A 1 72 ? 8.203 7.111 13.292 1.00 87.75 72 SER A C 1
ATOM 579 O O . SER A 1 72 ? 8.491 6.134 13.972 1.00 87.75 72 SER A O 1
ATOM 581 N N . ASN A 1 73 ? 7.188 7.930 13.587 1.00 89.88 73 ASN A N 1
ATOM 582 C CA . ASN A 1 73 ? 6.330 7.795 14.770 1.00 89.88 73 ASN A CA 1
ATOM 583 C C . ASN A 1 73 ? 5.037 7.018 14.488 1.00 89.88 73 ASN A C 1
ATOM 585 O O . ASN A 1 73 ? 4.252 6.771 15.397 1.00 89.88 73 ASN A O 1
ATOM 589 N N . LEU A 1 74 ? 4.788 6.675 13.225 1.00 92.38 74 LEU A N 1
ATOM 590 C CA . LEU A 1 74 ? 3.624 5.916 12.786 1.00 92.38 74 LEU A CA 1
ATOM 591 C C . LEU A 1 74 ? 4.087 4.589 12.176 1.00 92.38 74 LEU A C 1
ATOM 593 O O . LEU A 1 74 ? 5.226 4.509 11.701 1.00 92.38 74 LEU A O 1
ATOM 597 N N . PRO A 1 75 ? 3.228 3.553 12.161 1.00 94.25 75 PRO A N 1
ATOM 598 C CA . PRO A 1 75 ? 3.554 2.300 11.506 1.00 94.25 75 PRO A CA 1
ATOM 599 C C . PRO A 1 75 ? 3.952 2.554 10.055 1.00 94.25 75 PRO A C 1
ATOM 601 O O . PRO A 1 75 ? 3.342 3.399 9.404 1.00 94.25 75 PRO A O 1
ATOM 604 N N . PRO A 1 76 ? 4.955 1.852 9.522 1.00 95.12 76 PRO A N 1
ATOM 605 C CA . PRO A 1 76 ? 5.453 2.156 8.192 1.00 95.12 76 PRO A CA 1
ATOM 606 C C . PRO A 1 76 ? 4.415 2.012 7.070 1.00 95.12 76 PRO A C 1
ATOM 608 O O . PRO A 1 76 ? 3.484 1.211 7.170 1.00 95.12 76 PRO A O 1
ATOM 611 N N . LEU A 1 77 ? 4.624 2.692 5.936 1.00 95.94 77 LEU A N 1
ATOM 612 C CA . LEU A 1 77 ? 3.800 2.434 4.747 1.00 95.94 77 LEU A CA 1
ATOM 613 C C . LEU A 1 77 ? 3.944 0.966 4.307 1.00 95.94 77 LEU A C 1
ATOM 615 O O . LEU A 1 77 ? 5.020 0.372 4.413 1.00 95.94 77 LEU A O 1
ATOM 619 N N . GLY A 1 78 ? 2.857 0.379 3.821 1.00 95.44 78 GLY A N 1
ATOM 620 C CA . GLY A 1 78 ? 2.755 -1.043 3.498 1.00 95.44 78 GLY A CA 1
ATOM 621 C C . GLY A 1 78 ? 2.363 -1.926 4.686 1.00 95.44 78 GLY A C 1
ATOM 622 O O . GLY A 1 78 ? 2.073 -3.101 4.488 1.00 95.44 78 GLY A O 1
ATOM 623 N N . THR A 1 79 ? 2.313 -1.381 5.907 1.00 96.38 79 THR A N 1
ATOM 624 C CA . THR A 1 79 ? 1.886 -2.139 7.092 1.00 96.38 79 THR A CA 1
ATOM 625 C C . THR A 1 79 ? 0.429 -2.574 6.961 1.00 96.38 79 THR A C 1
ATOM 627 O O . THR A 1 79 ? -0.432 -1.793 6.538 1.00 96.38 79 THR A O 1
ATOM 630 N N . ARG A 1 80 ? 0.167 -3.824 7.341 1.00 97.50 80 ARG A N 1
ATOM 631 C CA . ARG A 1 80 ? -1.148 -4.459 7.301 1.00 97.50 80 ARG A CA 1
ATOM 632 C C . ARG A 1 80 ? -1.909 -4.166 8.585 1.00 97.50 80 ARG A C 1
ATOM 634 O O . ARG A 1 80 ? -1.330 -4.135 9.669 1.00 97.50 80 ARG A O 1
ATOM 641 N N . VAL A 1 81 ? -3.205 -3.907 8.458 1.00 97.00 81 VAL A N 1
ATOM 642 C CA . VAL A 1 81 ? -4.046 -3.468 9.576 1.00 97.00 81 VAL A CA 1
ATOM 643 C C . VAL A 1 81 ? -5.447 -4.061 9.522 1.00 97.00 81 VAL A C 1
ATOM 645 O O . VAL A 1 81 ? -5.931 -4.451 8.461 1.00 97.00 81 VAL A O 1
ATOM 648 N N . ARG A 1 82 ? -6.119 -4.066 10.672 1.00 96.81 82 ARG A N 1
ATOM 649 C CA . ARG A 1 82 ? -7.567 -4.269 10.815 1.00 96.81 82 ARG A CA 1
ATOM 650 C C . ARG A 1 82 ? -8.169 -3.160 11.666 1.00 96.81 82 ARG A C 1
ATOM 652 O O . ARG A 1 82 ? -7.438 -2.420 12.330 1.00 96.81 82 ARG A O 1
ATOM 659 N N . ARG A 1 83 ? -9.500 -3.056 11.680 1.00 95.94 83 ARG A N 1
ATOM 660 C CA . ARG A 1 83 ? -10.197 -2.215 12.659 1.00 95.94 83 ARG A CA 1
ATOM 661 C C . ARG A 1 83 ? -9.775 -2.567 14.092 1.00 95.94 83 ARG A C 1
ATOM 663 O O . ARG A 1 83 ? -9.621 -3.736 14.441 1.00 95.94 83 ARG A O 1
ATOM 670 N N . GLY A 1 84 ? -9.565 -1.540 14.902 1.00 94.00 84 GLY A N 1
ATOM 671 C CA . GLY A 1 84 ? -9.237 -1.631 16.319 1.00 94.00 84 GLY A CA 1
ATOM 672 C C . GLY A 1 84 ? -10.470 -1.496 17.208 1.00 94.00 84 GLY A C 1
ATOM 673 O O . GLY A 1 84 ? -11.598 -1.355 16.736 1.00 94.00 84 GLY A O 1
ATOM 674 N N . ILE A 1 85 ? -10.260 -1.507 18.525 1.00 92.06 85 ILE A N 1
ATOM 675 C CA . ILE A 1 85 ? -11.364 -1.458 19.496 1.00 92.06 85 ILE A CA 1
ATOM 676 C C . ILE A 1 85 ? -12.111 -0.117 19.493 1.00 92.06 85 ILE A C 1
ATOM 678 O O . ILE A 1 85 ? -13.273 -0.064 19.882 1.00 92.06 85 ILE A O 1
ATOM 682 N N . ALA A 1 86 ? -11.451 0.971 19.080 1.00 92.44 86 ALA A N 1
ATOM 683 C CA . ALA A 1 86 ? -12.051 2.304 19.029 1.00 92.44 86 ALA A CA 1
ATOM 684 C C . ALA A 1 86 ? -12.748 2.594 17.687 1.00 92.44 86 ALA A C 1
ATOM 686 O O . ALA A 1 86 ? -13.111 3.737 17.423 1.00 92.44 86 ALA A O 1
ATOM 687 N N . TRP A 1 87 ? -12.919 1.583 16.831 1.00 93.75 87 TRP A N 1
ATOM 688 C CA . TRP A 1 87 ? -13.567 1.728 15.534 1.00 93.75 87 TRP A CA 1
ATOM 689 C C . TRP A 1 87 ? -15.048 2.107 15.658 1.00 93.75 87 TRP A C 1
ATOM 691 O O . TRP A 1 87 ? -15.847 1.387 16.253 1.00 93.75 87 TRP A O 1
ATOM 701 N N . ASP A 1 88 ? -15.428 3.208 15.016 1.00 92.75 88 ASP A N 1
ATOM 702 C CA . ASP A 1 88 ? -16.801 3.729 14.954 1.00 92.75 88 ASP A CA 1
ATOM 703 C C . ASP A 1 88 ? -17.278 3.967 13.503 1.00 92.75 88 ASP A C 1
ATOM 705 O O . ASP A 1 88 ? -18.349 4.527 13.265 1.00 92.75 88 ASP A O 1
ATOM 709 N N . LYS A 1 89 ? -16.497 3.529 12.507 1.00 88.69 89 LYS A N 1
ATOM 710 C CA . LYS A 1 89 ? -16.659 3.896 11.088 1.00 88.69 89 LYS A CA 1
ATOM 711 C C . LYS A 1 89 ? -17.574 2.944 10.308 1.00 88.69 89 LYS A C 1
ATOM 713 O O . LYS A 1 89 ? -17.477 2.850 9.085 1.00 88.69 89 LYS A O 1
ATOM 718 N N . SER A 1 90 ? -18.504 2.274 10.995 1.00 90.88 90 SER A N 1
ATOM 719 C CA . SER A 1 90 ? -19.425 1.291 10.396 1.00 90.88 90 SER A CA 1
ATOM 720 C C . SER A 1 90 ? -18.661 0.204 9.609 1.00 90.88 90 SER A C 1
ATOM 722 O O . SER A 1 90 ? -17.569 -0.181 10.009 1.00 90.88 90 SER A O 1
ATOM 724 N N . GLN A 1 91 ? -19.215 -0.303 8.508 1.00 92.19 91 GLN A N 1
ATOM 725 C CA . GLN A 1 91 ? -18.651 -1.379 7.686 1.00 92.19 91 GLN A CA 1
ATOM 726 C C . GLN A 1 91 ? -17.751 -0.888 6.532 1.00 92.19 91 GLN A C 1
ATOM 728 O O . GLN A 1 91 ? -17.729 -1.513 5.477 1.00 92.19 91 GLN A O 1
ATOM 733 N N . GLN A 1 92 ? -17.014 0.222 6.691 1.00 89.44 92 GLN A N 1
ATOM 734 C CA . GLN A 1 92 ? -16.124 0.754 5.633 1.00 89.44 92 GLN A CA 1
ATOM 735 C C . GLN A 1 92 ? -15.050 -0.239 5.152 1.00 89.44 92 GLN A C 1
ATOM 737 O O . GLN A 1 92 ? -14.665 -0.236 3.984 1.00 89.44 92 GLN A O 1
ATOM 742 N N . ASP A 1 93 ? -14.573 -1.083 6.057 1.00 90.38 93 ASP A N 1
ATOM 743 C CA . ASP A 1 93 ? -13.571 -2.128 5.843 1.00 90.38 93 ASP A CA 1
ATOM 744 C C . ASP A 1 93 ? -14.191 -3.507 5.562 1.00 90.38 93 ASP A C 1
ATOM 746 O O . ASP A 1 93 ? -13.459 -4.441 5.251 1.00 90.38 93 ASP A O 1
ATOM 750 N N . CYS A 1 94 ? -15.522 -3.654 5.652 1.00 92.69 94 CYS A N 1
ATOM 751 C CA . CYS A 1 94 ? -16.235 -4.931 5.492 1.00 92.69 94 CYS A CA 1
ATOM 752 C C . CYS A 1 94 ? -15.645 -6.082 6.331 1.00 92.69 94 CYS A C 1
ATOM 754 O O . CYS A 1 94 ? -15.559 -7.213 5.856 1.00 92.69 94 CYS A O 1
ATOM 756 N N . ASP A 1 95 ? -15.208 -5.785 7.560 1.00 92.94 95 ASP A N 1
ATOM 757 C CA . ASP A 1 95 ? -14.513 -6.726 8.448 1.00 92.94 95 ASP A CA 1
ATOM 758 C C . ASP A 1 95 ? -13.246 -7.345 7.804 1.00 92.94 95 ASP A C 1
ATOM 760 O O . ASP A 1 95 ? -12.798 -8.432 8.179 1.00 92.94 95 ASP A O 1
ATOM 764 N N . GLY A 1 96 ? -12.657 -6.664 6.816 1.00 94.50 96 GLY A N 1
ATOM 765 C CA . GLY A 1 96 ? -11.474 -7.071 6.064 1.00 94.50 96 GLY A CA 1
ATOM 766 C C . GLY A 1 96 ? -10.190 -6.358 6.507 1.00 94.50 96 GLY A C 1
ATOM 767 O O . GLY A 1 96 ? -10.233 -5.371 7.244 1.00 94.50 96 GLY A O 1
ATOM 768 N N . PRO A 1 97 ? -9.018 -6.860 6.083 1.00 97.19 97 PRO A N 1
ATOM 769 C CA . PRO A 1 97 ? -7.747 -6.190 6.324 1.00 97.19 97 PRO A CA 1
ATOM 770 C C . PRO A 1 97 ? -7.556 -4.982 5.392 1.00 97.19 97 PRO A C 1
ATOM 772 O O . PRO A 1 97 ? -8.265 -4.806 4.401 1.00 97.19 97 PRO A O 1
ATOM 775 N N . GLY A 1 98 ? -6.573 -4.142 5.699 1.00 97.25 98 GLY A N 1
ATOM 776 C CA . GLY A 1 98 ? -6.166 -3.020 4.858 1.00 97.25 98 GLY A CA 1
ATOM 777 C C . GLY A 1 98 ? -4.662 -2.778 4.891 1.00 97.25 98 GLY A C 1
ATOM 778 O O . GLY A 1 98 ? -3.928 -3.402 5.660 1.00 97.25 98 GLY A O 1
ATOM 779 N N . THR A 1 99 ? -4.204 -1.848 4.054 1.00 97.50 99 THR A N 1
ATOM 780 C CA . THR A 1 99 ? -2.795 -1.435 3.948 1.00 97.50 99 THR A CA 1
ATOM 781 C C . THR A 1 99 ? -2.641 0.044 4.260 1.00 97.50 99 THR A C 1
ATOM 783 O O . THR A 1 99 ? -3.340 0.870 3.675 1.00 97.50 99 THR A O 1
ATOM 786 N N . ILE A 1 100 ? -1.678 0.407 5.109 1.00 97.00 100 ILE A N 1
ATOM 787 C CA . ILE A 1 100 ? -1.294 1.809 5.311 1.00 97.00 100 ILE A CA 1
ATOM 788 C C . ILE A 1 100 ? -0.572 2.322 4.060 1.00 97.00 100 ILE A C 1
ATOM 790 O O . ILE A 1 100 ? 0.528 1.881 3.741 1.00 97.00 100 ILE A O 1
ATOM 794 N N . VAL A 1 101 ? -1.165 3.288 3.362 1.00 95.56 101 VAL A N 1
ATOM 795 C CA . VAL A 1 101 ? -0.626 3.857 2.114 1.00 95.56 101 VAL A CA 1
ATOM 796 C C . VAL A 1 101 ? -0.091 5.275 2.272 1.00 95.56 101 VAL A C 1
ATOM 798 O O . VAL A 1 101 ? 0.668 5.738 1.428 1.00 95.56 101 VAL A O 1
ATOM 801 N N . GLY A 1 102 ? -0.434 5.978 3.353 1.00 93.75 102 GLY A N 1
ATOM 802 C CA . GLY A 1 102 ? 0.065 7.331 3.607 1.00 93.75 102 GLY A CA 1
ATOM 803 C C . GLY A 1 102 ? -0.100 7.762 5.055 1.00 93.75 102 GLY A C 1
ATOM 804 O O . GLY A 1 102 ? -0.846 7.143 5.805 1.00 93.75 102 GLY A O 1
ATOM 805 N N . HIS A 1 103 ? 0.562 8.846 5.450 1.00 93.00 103 HIS A N 1
ATOM 806 C CA . HIS A 1 103 ? 0.499 9.378 6.812 1.00 93.00 103 HIS A CA 1
ATOM 807 C C . HIS A 1 103 ? -0.071 10.797 6.850 1.00 93.00 103 HIS A C 1
ATOM 809 O O . HIS A 1 103 ? 0.052 11.582 5.910 1.00 93.00 103 HIS A O 1
ATOM 815 N N . ASN A 1 104 ? -0.656 11.142 7.990 1.00 90.25 104 ASN A N 1
ATOM 816 C CA . ASN A 1 104 ? -0.884 12.510 8.425 1.00 90.25 104 ASN A CA 1
ATOM 817 C C . ASN A 1 104 ? -0.329 12.649 9.847 1.00 90.25 104 ASN A C 1
ATOM 819 O O . ASN A 1 104 ? -1.044 12.501 10.839 1.00 90.25 104 ASN A O 1
ATOM 823 N N . GLU A 1 105 ? 0.974 12.920 9.920 1.00 87.25 105 GLU A N 1
ATOM 824 C CA . GLU A 1 105 ? 1.732 12.991 11.173 1.00 87.25 105 GLU A CA 1
ATOM 825 C C . GLU A 1 105 ? 1.175 14.048 12.131 1.00 87.25 105 GLU A C 1
ATOM 827 O O . GLU A 1 105 ? 0.995 13.768 13.311 1.00 87.25 105 GLU A O 1
ATOM 832 N N . SER A 1 106 ? 0.780 15.219 11.614 1.00 87.69 106 SER A N 1
ATOM 833 C CA . SER A 1 106 ? 0.209 16.310 12.422 1.00 87.69 106 SER A CA 1
ATOM 834 C C . SER A 1 106 ? -1.025 15.910 13.239 1.00 87.69 106 SER A C 1
ATOM 836 O O . SER A 1 106 ? -1.337 16.548 14.242 1.00 87.69 106 SER A O 1
ATOM 838 N N . ARG A 1 107 ? -1.735 14.860 12.809 1.00 88.50 107 ARG A N 1
ATOM 839 C CA . ARG A 1 107 ? -2.935 14.339 13.473 1.00 88.50 107 ARG A CA 1
ATOM 840 C C . ARG A 1 107 ? -2.755 12.926 14.019 1.00 88.50 107 ARG A C 1
ATOM 842 O O . ARG A 1 107 ? -3.730 12.372 14.508 1.00 88.50 107 ARG A O 1
ATOM 849 N N . SER A 1 108 ? -1.553 12.349 13.933 1.00 91.06 108 SER A N 1
ATOM 850 C CA . SER A 1 108 ? -1.296 10.936 14.263 1.00 91.06 108 SER A CA 1
ATOM 851 C C . SER A 1 108 ? -2.269 9.988 13.547 1.00 91.06 108 SER A C 1
ATOM 853 O O . SER A 1 108 ? -2.892 9.118 14.151 1.00 91.06 108 SER A O 1
ATOM 855 N N . GLN A 1 109 ? -2.457 10.212 12.244 1.00 92.94 109 GLN A N 1
ATOM 856 C CA . GLN A 1 109 ? -3.372 9.426 11.421 1.00 92.94 109 GLN A CA 1
ATOM 857 C C . GLN A 1 109 ? -2.636 8.671 10.320 1.00 92.94 109 GLN A C 1
ATOM 859 O O . GLN A 1 109 ? -1.691 9.183 9.712 1.00 92.94 109 GLN A O 1
ATOM 864 N N . VAL A 1 110 ? -3.145 7.487 10.006 1.00 94.56 110 VAL A N 1
ATOM 865 C CA . VAL A 1 110 ? -2.712 6.649 8.888 1.00 94.56 110 VAL A CA 1
ATOM 866 C C . VAL A 1 110 ? -3.817 6.597 7.836 1.00 94.56 110 VAL A C 1
ATOM 868 O O . VAL A 1 110 ? -4.992 6.446 8.157 1.00 94.56 110 VAL A O 1
ATOM 871 N N . CYS A 1 111 ? -3.447 6.777 6.573 1.00 94.94 111 CYS A N 1
ATOM 872 C CA . CYS A 1 111 ? -4.314 6.563 5.423 1.00 94.94 111 CYS A CA 1
ATOM 873 C C . CYS A 1 111 ? -4.288 5.078 5.085 1.00 94.94 111 CYS A C 1
ATOM 875 O O . CYS A 1 111 ? -3.212 4.559 4.785 1.00 94.94 111 CYS A O 1
ATOM 877 N N . ILE A 1 112 ? -5.437 4.418 5.118 1.00 96.12 112 ILE A N 1
ATOM 878 C CA . ILE A 1 112 ? -5.558 2.988 4.841 1.00 96.12 112 ILE A CA 1
ATOM 879 C C . ILE A 1 112 ? -6.371 2.794 3.576 1.00 96.12 112 ILE A C 1
ATOM 881 O O . ILE A 1 112 ? -7.402 3.442 3.428 1.00 96.12 112 ILE A O 1
ATOM 885 N N . GLU A 1 113 ? -5.908 1.909 2.697 1.00 95.88 113 GLU A N 1
ATOM 886 C CA . GLU A 1 113 ? -6.710 1.312 1.630 1.00 95.88 113 GLU A CA 1
ATOM 887 C C . GLU A 1 113 ? -7.192 -0.069 2.076 1.00 95.88 113 GLU A C 1
ATOM 889 O O . GLU A 1 113 ? -6.372 -0.919 2.433 1.00 95.88 113 GLU A O 1
ATOM 894 N N . TRP A 1 114 ? -8.508 -0.279 2.082 1.00 95.38 114 TRP A N 1
ATOM 895 C CA . TRP A 1 114 ? -9.117 -1.540 2.507 1.00 95.38 114 TRP A CA 1
ATOM 896 C C . TRP A 1 114 ? -9.195 -2.553 1.371 1.00 95.38 114 TRP A C 1
ATOM 898 O O . TRP A 1 114 ? -9.663 -2.248 0.278 1.00 95.38 114 TRP A O 1
ATOM 908 N N . ASP A 1 115 ? -8.814 -3.788 1.672 1.00 94.25 115 ASP A N 1
ATOM 909 C CA . ASP A 1 115 ? -8.643 -4.869 0.705 1.00 94.25 115 ASP A CA 1
ATOM 910 C C . ASP A 1 115 ? -9.922 -5.272 -0.038 1.00 94.25 115 ASP A C 1
ATOM 912 O O . ASP A 1 115 ? -9.854 -5.679 -1.196 1.00 94.25 115 ASP A O 1
ATOM 916 N N . LEU A 1 116 ? -11.070 -5.226 0.647 1.00 89.56 116 LEU A N 1
ATOM 917 C CA . LEU A 1 116 ? -12.355 -5.695 0.114 1.00 89.56 116 LEU A CA 1
ATOM 918 C C . LEU A 1 116 ? -13.158 -4.587 -0.567 1.00 89.56 116 LEU A C 1
ATOM 920 O O . LEU A 1 116 ? -13.979 -4.869 -1.436 1.00 89.56 116 LEU A O 1
ATOM 924 N N . THR A 1 117 ? -12.952 -3.336 -0.154 1.00 87.12 117 THR A N 1
ATOM 925 C CA . THR A 1 117 ? -13.756 -2.200 -0.624 1.00 87.12 117 THR A CA 1
ATOM 926 C C . THR A 1 117 ? -12.978 -1.253 -1.529 1.00 87.12 117 THR A C 1
ATOM 928 O O . THR A 1 117 ? -13.592 -0.421 -2.193 1.00 87.12 117 THR A O 1
ATOM 931 N N . GLY A 1 118 ? -11.642 -1.327 -1.532 1.00 87.75 118 GLY A N 1
ATOM 932 C CA . GLY A 1 118 ? -10.757 -0.362 -2.190 1.00 87.75 118 GLY A CA 1
ATOM 933 C C . GLY A 1 118 ? -10.833 1.049 -1.595 1.00 87.75 118 GLY A C 1
ATOM 934 O O . GLY A 1 118 ? -10.179 1.969 -2.089 1.00 87.75 118 GLY A O 1
ATOM 935 N N . GLN A 1 119 ? -11.637 1.262 -0.545 1.00 87.38 119 GLN A N 1
ATOM 936 C CA . GLN A 1 119 ? -11.841 2.587 0.025 1.00 87.38 119 GLN A CA 1
ATOM 937 C C . GLN A 1 119 ? -10.589 3.056 0.752 1.00 87.38 119 GLN A C 1
ATOM 939 O O . GLN A 1 119 ? -9.959 2.299 1.492 1.00 87.38 119 GLN A O 1
ATOM 944 N N . ARG A 1 120 ? -10.277 4.344 0.573 1.00 91.19 120 ARG A N 1
ATOM 945 C CA . ARG A 1 120 ? -9.173 5.024 1.246 1.00 91.19 120 ARG A CA 1
ATOM 946 C C . ARG A 1 120 ? -9.686 6.039 2.253 1.00 91.19 120 ARG A C 1
ATOM 948 O O . ARG A 1 120 ? -10.462 6.922 1.889 1.00 91.19 120 ARG A O 1
ATOM 955 N N . ASN A 1 121 ? -9.207 5.978 3.491 1.00 93.25 121 ASN A N 1
ATOM 956 C CA . ASN A 1 121 ? -9.517 7.003 4.489 1.00 93.25 121 ASN A CA 1
ATOM 957 C C . ASN A 1 121 ? -8.424 7.133 5.555 1.00 93.25 121 ASN A C 1
ATOM 959 O O . ASN A 1 121 ? -7.549 6.279 5.661 1.00 93.25 121 ASN A O 1
ATOM 963 N N . PHE A 1 122 ? -8.474 8.216 6.332 1.00 92.94 122 PHE A N 1
ATOM 964 C CA . PHE A 1 122 ? -7.578 8.449 7.461 1.00 92.94 122 PHE A CA 1
ATOM 965 C C . PHE A 1 122 ? -8.199 7.961 8.763 1.00 92.94 122 PHE A C 1
ATOM 967 O O . PHE A 1 122 ? -9.330 8.323 9.084 1.00 92.94 122 PHE A O 1
ATOM 974 N N . TYR A 1 123 ? -7.407 7.221 9.529 1.00 94.19 123 TYR A N 1
ATOM 975 C CA . TYR A 1 123 ? -7.776 6.679 10.829 1.00 94.19 123 TYR A CA 1
ATOM 976 C C . TYR A 1 123 ? -6.718 7.055 11.858 1.00 94.19 123 TYR A C 1
ATOM 978 O O . TYR A 1 123 ? -5.526 7.109 11.545 1.00 94.19 123 TYR A O 1
ATOM 986 N N . TYR A 1 124 ? -7.147 7.350 13.076 1.00 93.25 124 TYR A N 1
ATOM 987 C CA . TYR A 1 124 ? -6.259 7.603 14.196 1.00 93.25 124 TYR A CA 1
ATOM 988 C C . TYR A 1 124 ? -5.519 6.329 14.569 1.00 93.25 124 TYR A C 1
ATOM 990 O O . TYR A 1 124 ? -6.125 5.293 14.847 1.00 93.25 124 TYR A O 1
ATOM 998 N N . PHE A 1 125 ? -4.197 6.446 14.606 1.00 92.62 125 PHE A N 1
ATOM 999 C CA . PHE A 1 125 ? -3.334 5.407 15.122 1.00 92.62 125 PHE A CA 1
ATOM 1000 C C . PHE A 1 125 ? -2.759 5.867 16.456 1.00 92.62 125 PHE A C 1
ATOM 1002 O O . PHE A 1 125 ? -2.128 6.922 16.536 1.00 92.62 125 PHE A O 1
ATOM 1009 N N . ASN A 1 126 ? -2.973 5.067 17.494 1.00 84.81 126 ASN A N 1
ATOM 1010 C CA . ASN A 1 126 ? -2.215 5.165 18.729 1.00 84.81 126 ASN A CA 1
ATOM 1011 C C . ASN A 1 126 ? -1.564 3.812 19.022 1.00 84.81 126 ASN A C 1
ATOM 1013 O O . ASN A 1 126 ? -2.099 2.762 18.686 1.00 84.81 126 ASN A O 1
ATOM 1017 N N . ASP A 1 127 ? -0.390 3.848 19.638 1.00 71.75 127 ASP A N 1
ATOM 1018 C CA . ASP A 1 127 ? 0.335 2.673 20.130 1.00 71.75 127 ASP A CA 1
ATOM 1019 C C . ASP A 1 127 ? -0.312 2.055 21.385 1.00 71.75 127 ASP A C 1
ATOM 1021 O O . ASP A 1 127 ? 0.217 1.113 21.972 1.00 71.75 127 ASP A O 1
ATOM 1025 N N . MET A 1 128 ? -1.468 2.582 21.796 1.00 69.88 128 MET A N 1
ATOM 1026 C CA . MET A 1 128 ? -2.215 2.164 22.971 1.00 69.88 128 MET A CA 1
ATOM 1027 C C . MET A 1 128 ? -3.429 1.308 22.593 1.00 69.88 128 MET A C 1
ATOM 1029 O O . MET A 1 128 ? -3.801 1.142 21.435 1.00 69.88 128 MET A O 1
ATOM 1033 N N . GLU A 1 129 ? -4.111 0.778 23.607 1.00 65.88 129 GLU A N 1
ATOM 1034 C CA . GLU A 1 129 ? -5.229 -0.150 23.419 1.00 65.88 129 GLU A CA 1
ATOM 1035 C C . GLU A 1 129 ? -6.469 0.466 22.748 1.00 65.88 129 GLU A C 1
ATOM 1037 O O . GLU A 1 129 ? -7.382 -0.276 22.423 1.00 65.88 129 GLU A O 1
ATOM 1042 N N . ARG A 1 130 ? -6.548 1.787 22.526 1.00 78.88 130 ARG A N 1
ATOM 1043 C CA . ARG A 1 130 ? -7.738 2.476 21.978 1.00 78.88 130 ARG A CA 1
ATOM 1044 C C . ARG A 1 130 ? -7.515 3.057 20.582 1.00 78.88 130 ARG A C 1
ATOM 1046 O O . ARG A 1 130 ? -7.964 4.167 20.295 1.00 78.88 130 ARG A O 1
ATOM 1053 N N . SER A 1 131 ? -6.792 2.351 19.726 1.00 88.25 131 SER A N 1
ATOM 1054 C CA . SER A 1 131 ? -6.585 2.776 18.341 1.00 88.25 131 SER A CA 1
ATOM 1055 C C . SER A 1 131 ? -7.825 2.484 17.488 1.00 88.25 131 SER A C 1
ATOM 1057 O O . SER A 1 131 ? -8.522 1.490 17.722 1.00 88.25 131 SER A O 1
ATOM 1059 N N . GLU A 1 132 ? -8.109 3.328 16.487 1.00 94.38 132 GLU A N 1
ATOM 1060 C CA . GLU A 1 132 ? -9.152 3.022 15.493 1.00 94.38 132 GLU A CA 1
ATOM 1061 C C . GLU A 1 132 ? -8.728 1.832 14.628 1.00 94.38 132 GLU A C 1
ATOM 1063 O O . GLU A 1 132 ? -9.579 1.111 14.121 1.00 94.38 132 GLU A O 1
ATOM 1068 N N . VAL A 1 133 ? -7.423 1.594 14.485 1.00 95.44 133 VAL A N 1
ATOM 1069 C CA . VAL A 1 133 ? -6.850 0.516 13.671 1.00 95.44 133 VAL A CA 1
ATOM 1070 C C . VAL A 1 133 ? -5.656 -0.127 14.367 1.00 95.44 133 VAL A C 1
ATOM 1072 O O . VAL A 1 133 ? -4.889 0.547 15.055 1.00 95.44 133 VAL A O 1
ATOM 1075 N N . VAL A 1 134 ? -5.491 -1.433 14.188 1.00 95.19 134 VAL A N 1
ATOM 1076 C CA . VAL A 1 134 ? -4.421 -2.233 14.800 1.00 95.19 134 VAL A CA 1
ATOM 1077 C C . VAL A 1 134 ? -3.573 -2.894 13.723 1.00 95.19 134 VAL A C 1
ATOM 1079 O O . VAL A 1 134 ? -4.099 -3.301 12.689 1.00 95.19 134 VAL A O 1
ATOM 1082 N N . VAL A 1 135 ? -2.265 -2.988 13.964 1.00 95.56 135 VAL A N 1
ATOM 1083 C CA . VAL A 1 135 ? -1.325 -3.689 13.078 1.00 95.56 135 VAL A CA 1
ATOM 1084 C C . VAL A 1 135 ? -1.555 -5.196 13.168 1.00 95.56 135 VAL A C 1
ATOM 1086 O O . VAL A 1 135 ? -1.783 -5.726 14.254 1.00 95.56 135 VAL A O 1
ATOM 1089 N N . VAL A 1 136 ? -1.491 -5.874 12.024 1.00 95.19 136 VAL A N 1
ATOM 1090 C CA . VAL A 1 136 ? -1.592 -7.333 11.905 1.00 95.19 136 VAL A CA 1
ATOM 1091 C C . VAL A 1 136 ? -0.515 -7.857 10.958 1.00 95.19 136 VAL A C 1
ATOM 1093 O O . VAL A 1 136 ? -0.018 -7.118 10.117 1.00 95.19 136 VAL A O 1
ATOM 1096 N N . GLU A 1 137 ? -0.203 -9.149 11.045 1.00 92.38 137 GLU A N 1
ATOM 1097 C CA . GLU A 1 137 ? 0.739 -9.835 10.138 1.00 92.38 137 GLU A CA 1
ATOM 1098 C C . GLU A 1 137 ? 0.013 -10.586 9.003 1.00 92.38 137 GLU A C 1
ATOM 1100 O O . GLU A 1 137 ? 0.574 -11.456 8.338 1.00 92.38 137 GLU A O 1
ATOM 1105 N N . GLU A 1 138 ? -1.273 -10.286 8.789 1.00 91.88 138 GLU A N 1
ATOM 1106 C CA . GLU A 1 138 ? -2.077 -10.929 7.752 1.00 91.88 138 GLU A CA 1
ATOM 1107 C C . GLU A 1 138 ? -1.639 -10.471 6.354 1.00 91.88 138 GLU A C 1
ATOM 1109 O O . GLU A 1 138 ? -1.706 -9.272 6.039 1.00 91.88 138 GLU A O 1
ATOM 1114 N N . PRO A 1 139 ? -1.239 -11.404 5.477 1.00 90.88 139 PRO A N 1
ATOM 1115 C CA . PRO A 1 139 ? -0.813 -11.043 4.139 1.00 90.88 139 PRO A CA 1
ATOM 1116 C C . PRO A 1 139 ? -1.956 -10.494 3.279 1.00 90.88 139 PRO A C 1
ATOM 1118 O O . PRO A 1 139 ? -3.134 -10.762 3.521 1.00 90.88 139 PRO A O 1
ATOM 1121 N N . ARG A 1 140 ? -1.607 -9.759 2.217 1.00 92.56 140 ARG A N 1
ATOM 1122 C CA . ARG A 1 140 ? -2.554 -9.432 1.145 1.00 92.56 140 ARG A CA 1
ATOM 1123 C C . ARG A 1 140 ? -2.902 -10.709 0.380 1.00 92.56 140 ARG A C 1
ATOM 1125 O O . ARG A 1 140 ? -2.020 -11.349 -0.188 1.00 92.56 140 ARG A O 1
ATOM 1132 N N . VAL A 1 141 ? -4.187 -11.053 0.362 1.00 90.06 141 VAL A N 1
ATOM 1133 C CA . VAL A 1 141 ? -4.732 -12.159 -0.434 1.00 90.06 141 VAL A CA 1
ATOM 1134 C C . VAL A 1 141 ? -5.422 -11.569 -1.656 1.00 90.06 141 VAL A C 1
ATOM 1136 O O . VAL A 1 141 ? -6.354 -10.778 -1.513 1.00 90.06 141 VAL A O 1
ATOM 1139 N N . LEU A 1 142 ? -4.947 -11.950 -2.839 1.00 86.94 142 LEU A N 1
ATOM 1140 C CA . LEU A 1 142 ? -5.522 -11.531 -4.112 1.00 86.94 142 LEU A CA 1
ATOM 1141 C C . LEU A 1 142 ? -6.831 -12.267 -4.390 1.00 86.94 142 LEU A C 1
ATOM 1143 O O . LEU A 1 142 ? -6.920 -13.485 -4.220 1.00 86.94 142 LEU A O 1
ATOM 1147 N N . GLN A 1 143 ? -7.828 -11.538 -4.874 1.00 84.38 143 GLN A N 1
ATOM 1148 C CA . GLN A 1 143 ? -8.999 -12.140 -5.504 1.00 84.38 143 GLN A CA 1
ATOM 1149 C C . GLN A 1 143 ? -8.622 -12.730 -6.876 1.00 84.38 143 GLN A C 1
ATOM 1151 O O . GLN A 1 143 ? -7.684 -12.240 -7.503 1.00 84.38 143 GLN A O 1
ATOM 1156 N N . PRO A 1 144 ? -9.356 -13.731 -7.406 1.00 79.19 144 PRO A N 1
ATOM 1157 C CA . PRO A 1 144 ? -8.994 -14.412 -8.660 1.00 79.19 144 PRO A CA 1
ATOM 1158 C C . PRO A 1 144 ? -8.834 -13.508 -9.893 1.00 79.19 144 PRO A C 1
ATOM 1160 O O . PRO A 1 144 ? -8.218 -13.909 -10.874 1.00 79.19 144 PRO A O 1
ATOM 1163 N N . TYR A 1 145 ? -9.423 -12.311 -9.859 1.00 79.75 145 TYR A N 1
ATOM 1164 C CA . TYR A 1 145 ? -9.375 -11.315 -10.930 1.00 79.75 145 TYR A CA 1
ATOM 1165 C C . TYR A 1 145 ? -8.359 -10.191 -10.679 1.00 79.75 145 TYR A C 1
ATOM 1167 O O . TYR A 1 145 ? -8.199 -9.326 -11.536 1.00 79.75 145 TYR A O 1
ATOM 1175 N N . GLU A 1 146 ? -7.712 -10.154 -9.513 1.00 85.25 146 GLU A N 1
ATOM 1176 C CA . GLU A 1 146 ? -6.688 -9.161 -9.202 1.00 85.25 146 GLU A CA 1
ATOM 1177 C C . GLU A 1 146 ? -5.323 -9.636 -9.707 1.00 85.25 146 GLU A C 1
ATOM 1179 O O . GLU A 1 146 ? -4.949 -10.796 -9.548 1.00 85.25 146 GLU A O 1
ATOM 1184 N N . LEU A 1 147 ? -4.573 -8.715 -10.313 1.00 87.12 147 LEU A N 1
ATOM 1185 C CA . LEU A 1 147 ? -3.196 -8.950 -10.741 1.00 87.12 147 LEU A CA 1
ATOM 1186 C C . LEU A 1 147 ? -2.245 -8.447 -9.656 1.00 87.12 147 LEU A C 1
ATOM 1188 O O . LEU A 1 147 ? -1.949 -9.159 -8.706 1.00 87.12 147 LEU A O 1
ATOM 1192 N N . ILE A 1 148 ? -1.824 -7.188 -9.759 1.00 92.69 148 ILE A N 1
ATOM 1193 C CA . ILE A 1 148 ? -1.076 -6.472 -8.732 1.00 92.69 148 ILE A CA 1
ATOM 1194 C C . ILE A 1 148 ? -1.975 -5.392 -8.140 1.00 92.69 148 ILE A C 1
ATOM 1196 O O . ILE A 1 148 ? -2.639 -4.655 -8.865 1.00 92.69 148 ILE A O 1
ATOM 1200 N N . VAL A 1 149 ? -2.004 -5.300 -6.817 1.00 93.75 149 VAL A N 1
ATOM 1201 C CA . VAL A 1 149 ? -2.839 -4.348 -6.069 1.00 93.75 149 VAL A CA 1
ATOM 1202 C C . VAL A 1 149 ? -2.104 -3.894 -4.814 1.00 93.75 149 VAL A C 1
ATOM 1204 O O . VAL A 1 149 ? -1.097 -4.484 -4.412 1.00 93.75 149 VAL A O 1
ATOM 1207 N N . THR A 1 150 ? -2.606 -2.841 -4.179 1.00 95.31 150 THR A N 1
ATOM 1208 C CA . THR A 1 150 ? -2.087 -2.339 -2.904 1.00 95.31 150 THR A CA 1
ATOM 1209 C C . THR A 1 150 ? -1.950 -3.459 -1.869 1.00 95.31 150 THR A C 1
ATOM 1211 O O . THR A 1 150 ? -2.796 -4.350 -1.769 1.00 95.31 150 THR A O 1
ATOM 1214 N N . GLY A 1 151 ? -0.852 -3.427 -1.114 1.00 95.31 151 GLY A N 1
ATOM 1215 C CA . GLY A 1 151 ? -0.535 -4.411 -0.082 1.00 95.31 151 GLY A CA 1
ATOM 1216 C C . GLY A 1 151 ? 0.170 -5.669 -0.585 1.00 95.31 151 GLY A C 1
ATOM 1217 O O . GLY A 1 151 ? 0.640 -6.444 0.244 1.00 95.31 151 GLY A O 1
ATOM 1218 N N . CYS A 1 152 ? 0.287 -5.886 -1.901 1.00 95.06 152 CYS A N 1
ATOM 1219 C CA . CYS A 1 152 ? 1.059 -7.015 -2.423 1.00 95.06 152 CYS A CA 1
ATOM 1220 C C . CYS A 1 152 ? 2.533 -6.901 -2.035 1.00 95.06 152 CYS A C 1
ATOM 1222 O O . CYS A 1 152 ? 3.133 -5.828 -2.153 1.00 95.06 152 CYS A O 1
ATOM 1224 N N . CYS A 1 153 ? 3.125 -8.031 -1.659 1.00 95.31 153 CYS A N 1
ATOM 1225 C CA . CYS A 1 153 ? 4.570 -8.179 -1.597 1.00 95.31 153 CYS A CA 1
ATOM 1226 C C . CYS A 1 153 ? 5.114 -8.405 -3.010 1.00 95.31 153 CYS A C 1
ATOM 1228 O O . CYS A 1 153 ? 4.520 -9.151 -3.790 1.00 95.31 153 CYS A O 1
ATOM 1230 N N . VAL A 1 154 ? 6.234 -7.771 -3.345 1.00 94.94 154 VAL A N 1
ATOM 1231 C CA . VAL A 1 154 ? 6.865 -7.877 -4.666 1.00 94.94 154 VAL A CA 1
ATOM 1232 C C . VAL A 1 154 ? 8.381 -7.972 -4.569 1.00 94.94 154 VAL A C 1
ATOM 1234 O O . VAL A 1 154 ? 8.992 -7.401 -3.670 1.00 94.94 154 VAL A O 1
ATOM 1237 N N . LYS A 1 155 ? 8.994 -8.633 -5.545 1.00 94.62 155 LYS A N 1
ATOM 1238 C CA . LYS A 1 155 ? 10.443 -8.642 -5.788 1.00 94.62 155 LYS A CA 1
ATOM 1239 C C . LYS A 1 155 ? 10.745 -8.140 -7.201 1.00 94.62 155 LYS A C 1
ATOM 1241 O O . LYS A 1 155 ? 9.831 -7.835 -7.971 1.00 94.62 155 LYS A O 1
ATOM 1246 N N . ARG A 1 156 ? 12.031 -8.053 -7.553 1.00 93.38 156 ARG A N 1
ATOM 1247 C CA . ARG A 1 156 ? 12.459 -7.696 -8.915 1.00 93.38 156 ARG A CA 1
ATOM 1248 C C . ARG A 1 156 ? 11.918 -8.719 -9.921 1.00 93.38 156 ARG A C 1
ATOM 1250 O O . ARG A 1 156 ? 12.142 -9.916 -9.772 1.00 93.38 156 ARG A O 1
ATOM 1257 N N . GLY A 1 157 ? 11.238 -8.231 -10.949 1.00 93.31 157 GLY A N 1
ATOM 1258 C CA . GLY A 1 157 ? 10.767 -9.009 -12.088 1.00 93.31 157 GLY A CA 1
ATOM 1259 C C . GLY A 1 157 ? 11.799 -9.098 -13.212 1.00 93.31 157 GLY A C 1
ATOM 1260 O O . GLY A 1 157 ? 12.883 -8.512 -13.164 1.00 93.31 157 GLY A O 1
ATOM 1261 N N . LYS A 1 158 ? 11.435 -9.815 -14.277 1.00 90.50 158 LYS A N 1
ATOM 1262 C CA . LYS A 1 158 ? 12.326 -10.125 -15.411 1.00 90.50 158 LYS A CA 1
ATOM 1263 C C . LYS A 1 158 ? 12.798 -8.896 -16.193 1.00 90.50 158 LYS A C 1
ATOM 1265 O O . LYS A 1 158 ? 13.844 -8.964 -16.828 1.00 90.50 158 LYS A O 1
ATOM 1270 N N . SER A 1 159 ? 12.034 -7.801 -16.173 1.00 91.44 159 SER A N 1
ATOM 1271 C CA . SER A 1 159 ? 12.351 -6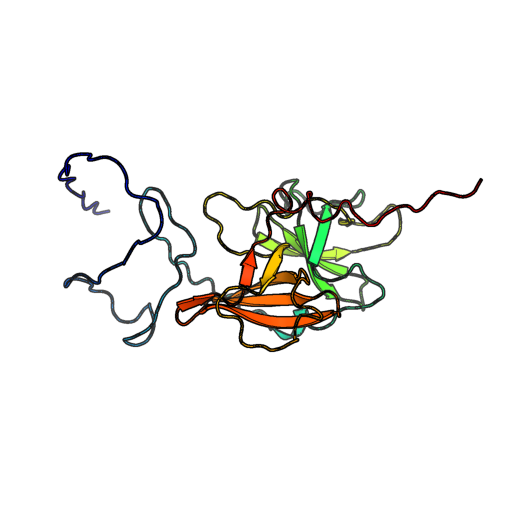.581 -16.937 1.00 91.44 159 SER A CA 1
ATOM 1272 C C . SER A 1 159 ? 13.129 -5.532 -16.135 1.00 91.44 159 SER A C 1
ATOM 1274 O O . SER A 1 159 ? 13.410 -4.459 -16.668 1.00 91.44 159 SER A O 1
ATOM 1276 N N . TRP A 1 160 ? 13.486 -5.831 -14.877 1.00 92.88 160 TRP A N 1
ATOM 1277 C CA . TRP A 1 160 ? 14.094 -4.873 -13.952 1.00 92.88 160 TRP A CA 1
ATOM 1278 C C . TRP A 1 160 ? 15.322 -4.167 -14.541 1.00 92.88 160 TRP A C 1
ATOM 1280 O O . TRP A 1 160 ? 16.308 -4.802 -14.914 1.00 92.88 160 TRP A O 1
ATOM 1290 N N . MET A 1 161 ? 15.292 -2.831 -14.533 1.00 91.44 161 MET A N 1
ATOM 1291 C CA . MET A 1 161 ? 16.368 -1.982 -15.063 1.00 91.44 161 MET A CA 1
ATOM 1292 C C . MET A 1 161 ? 16.847 -0.883 -14.098 1.00 91.44 161 MET A C 1
ATOM 1294 O O . MET A 1 161 ? 17.652 -0.037 -14.477 1.00 91.44 161 MET A O 1
ATOM 1298 N N . TYR A 1 162 ? 16.394 -0.898 -12.841 1.00 87.06 162 TYR A N 1
ATOM 1299 C CA . TYR A 1 162 ? 16.598 0.189 -11.866 1.00 87.06 162 TYR A CA 1
ATOM 1300 C C . TYR A 1 162 ? 17.771 -0.053 -10.905 1.00 87.06 162 TYR A C 1
ATOM 1302 O O . TYR A 1 162 ? 17.770 0.406 -9.766 1.00 87.06 162 TYR A O 1
ATOM 1310 N N . GLY A 1 163 ? 18.779 -0.818 -11.334 1.00 83.38 163 GLY A N 1
ATOM 1311 C CA . GLY A 1 163 ? 19.973 -1.080 -10.527 1.00 83.38 163 GLY A CA 1
ATOM 1312 C C . GLY A 1 163 ? 19.640 -1.619 -9.129 1.00 83.38 163 GLY A C 1
ATOM 1313 O O . GLY A 1 163 ? 19.026 -2.680 -9.012 1.00 83.38 163 GLY A O 1
ATOM 1314 N N . ASN A 1 164 ? 20.050 -0.883 -8.089 1.00 81.88 164 ASN A N 1
ATOM 1315 C CA . ASN A 1 164 ? 19.926 -1.259 -6.674 1.00 81.88 164 ASN A CA 1
ATOM 1316 C C . ASN A 1 164 ? 18.875 -0.446 -5.893 1.00 81.88 164 ASN A C 1
ATOM 1318 O O . ASN A 1 164 ? 18.976 -0.323 -4.674 1.00 81.88 164 ASN A O 1
ATOM 1322 N N . ASP A 1 165 ? 17.856 0.092 -6.565 1.00 77.75 165 ASP A N 1
ATOM 1323 C CA . ASP A 1 165 ? 16.788 0.872 -5.916 1.00 77.75 165 ASP A CA 1
ATOM 1324 C C . ASP A 1 165 ? 16.095 0.141 -4.743 1.00 77.75 165 ASP A C 1
ATOM 1326 O O . ASP A 1 165 ? 15.660 0.777 -3.777 1.00 77.75 165 ASP A O 1
ATOM 1330 N N . ASN A 1 166 ? 16.022 -1.191 -4.800 1.00 70.12 166 ASN A N 1
ATOM 1331 C CA . ASN A 1 166 ? 15.354 -2.042 -3.817 1.00 70.12 166 ASN A CA 1
ATOM 1332 C C . ASN A 1 166 ? 16.255 -2.540 -2.669 1.00 70.12 166 ASN A C 1
ATOM 1334 O O . ASN A 1 166 ? 15.912 -3.536 -2.055 1.00 70.12 166 ASN A O 1
ATOM 1338 N N . ASP A 1 167 ? 17.377 -1.882 -2.359 1.00 75.75 167 ASP A N 1
ATOM 1339 C CA . ASP A 1 167 ? 18.342 -2.297 -1.317 1.00 75.75 167 ASP A CA 1
ATOM 1340 C C . ASP A 1 167 ? 19.216 -3.494 -1.735 1.00 75.75 167 ASP A C 1
ATOM 1342 O O . ASP A 1 167 ? 20.396 -3.327 -2.050 1.00 75.75 167 ASP A O 1
ATOM 1346 N N . THR A 1 168 ? 18.632 -4.691 -1.831 1.00 81.00 168 THR A N 1
ATOM 1347 C CA . THR A 1 168 ? 19.315 -5.931 -2.238 1.00 81.00 168 THR A CA 1
ATOM 1348 C C . THR A 1 168 ? 18.538 -6.649 -3.346 1.00 81.00 168 THR A C 1
ATOM 1350 O O . THR A 1 168 ? 17.337 -6.430 -3.489 1.00 81.00 168 THR A O 1
ATOM 1353 N N . PRO A 1 169 ? 19.167 -7.514 -4.165 1.00 79.38 169 PRO A N 1
ATOM 1354 C CA . PRO A 1 169 ? 18.458 -8.256 -5.214 1.00 79.38 169 PRO A CA 1
ATOM 1355 C C . PRO A 1 169 ? 17.245 -9.057 -4.725 1.00 79.38 169 PRO A C 1
ATOM 1357 O O . PRO A 1 169 ? 16.241 -9.100 -5.432 1.00 79.38 169 PRO A O 1
ATOM 1360 N N . ASP A 1 170 ? 17.320 -9.591 -3.504 1.00 84.25 170 ASP A N 1
ATOM 1361 C CA . ASP A 1 170 ? 16.292 -10.445 -2.894 1.00 84.25 170 ASP A CA 1
ATOM 1362 C C . ASP A 1 170 ? 15.331 -9.676 -1.972 1.00 84.25 170 ASP A C 1
ATOM 1364 O O . ASP A 1 170 ? 14.495 -10.269 -1.292 1.00 84.25 170 ASP A O 1
ATOM 1368 N N . ALA A 1 171 ? 15.450 -8.348 -1.907 1.00 90.25 171 ALA A N 1
ATOM 1369 C CA . ALA A 1 171 ? 14.581 -7.539 -1.071 1.00 90.25 171 ALA A CA 1
ATOM 1370 C C . ALA A 1 171 ? 13.127 -7.594 -1.547 1.00 90.25 171 ALA A C 1
ATOM 1372 O O . ALA A 1 171 ? 12.829 -7.439 -2.736 1.00 90.25 171 ALA A O 1
ATOM 1373 N N . ILE A 1 172 ? 12.229 -7.723 -0.574 1.00 93.56 172 ILE A N 1
ATOM 1374 C CA . ILE A 1 172 ? 10.786 -7.708 -0.779 1.00 93.56 172 ILE A CA 1
ATOM 1375 C C . ILE A 1 172 ? 10.259 -6.301 -0.514 1.00 93.56 172 ILE A C 1
ATOM 1377 O O . ILE A 1 172 ? 10.444 -5.739 0.566 1.00 93.56 172 ILE A O 1
ATOM 1381 N N . GLY A 1 173 ? 9.615 -5.727 -1.519 1.00 95.19 173 GLY A N 1
ATOM 1382 C CA . GLY A 1 173 ? 8.901 -4.465 -1.433 1.00 95.19 173 GLY A CA 1
ATOM 1383 C C . GLY A 1 173 ? 7.414 -4.682 -1.199 1.00 95.19 173 GLY A C 1
ATOM 1384 O O . GLY A 1 173 ? 6.888 -5.774 -1.406 1.00 95.19 173 GLY A O 1
ATOM 1385 N N . VAL A 1 174 ? 6.727 -3.616 -0.799 1.00 95.88 174 VAL A N 1
ATOM 1386 C CA . VAL A 1 174 ? 5.269 -3.602 -0.640 1.00 95.88 174 VAL A CA 1
ATOM 1387 C C . VAL A 1 174 ? 4.660 -2.572 -1.579 1.00 95.88 174 VAL A C 1
ATOM 1389 O O . VAL A 1 174 ? 5.103 -1.420 -1.629 1.00 95.88 174 VAL A O 1
ATOM 1392 N N . VAL A 1 175 ? 3.633 -2.980 -2.321 1.00 96.06 175 VAL A N 1
ATOM 1393 C CA . VAL A 1 175 ? 2.878 -2.104 -3.220 1.00 96.06 175 VAL A CA 1
ATOM 1394 C C . VAL A 1 175 ? 2.042 -1.113 -2.409 1.00 96.06 175 VAL A C 1
ATOM 1396 O O . VAL A 1 175 ? 1.215 -1.510 -1.590 1.00 96.06 175 VAL A O 1
ATOM 1399 N N . LEU A 1 176 ? 2.233 0.183 -2.661 1.00 95.62 176 LEU A N 1
ATOM 1400 C CA . LEU A 1 176 ? 1.489 1.273 -2.018 1.00 95.62 176 LEU A CA 1
ATOM 1401 C C . LEU A 1 176 ? 0.385 1.863 -2.901 1.00 95.62 176 LEU A C 1
ATOM 1403 O O . LEU A 1 176 ? -0.553 2.460 -2.381 1.00 95.62 176 LEU A O 1
ATOM 1407 N N . SER A 1 177 ? 0.517 1.767 -4.226 1.00 92.62 177 SER A N 1
ATOM 1408 C CA . SER A 1 177 ? -0.510 2.204 -5.175 1.00 92.62 177 SER A CA 1
ATOM 1409 C C . SER A 1 177 ? -0.239 1.621 -6.556 1.00 92.62 177 SER A C 1
ATOM 1411 O O . SER A 1 177 ? 0.915 1.512 -6.971 1.00 92.62 177 SER A O 1
ATOM 1413 N N . VAL A 1 178 ? -1.305 1.341 -7.298 1.00 90.94 178 VAL A N 1
ATOM 1414 C CA . VAL A 1 178 ? -1.261 0.956 -8.715 1.00 90.94 178 VAL A CA 1
ATOM 1415 C C . VAL A 1 178 ? -1.929 2.064 -9.523 1.00 90.94 178 VAL A C 1
ATOM 1417 O O . VAL A 1 178 ? -2.980 2.563 -9.125 1.00 90.94 178 VAL A O 1
ATOM 1420 N N . ARG A 1 179 ? -1.290 2.513 -10.603 1.00 89.62 179 ARG A N 1
ATOM 1421 C CA . ARG A 1 179 ? -1.851 3.498 -11.535 1.00 89.62 179 ARG A CA 1
ATOM 1422 C C . ARG A 1 179 ? -2.457 2.796 -12.746 1.00 89.62 179 ARG A C 1
ATOM 1424 O O . ARG A 1 179 ? -2.010 1.721 -13.134 1.00 89.62 179 ARG A O 1
ATOM 1431 N N . GLU A 1 180 ? -3.429 3.452 -13.372 1.00 84.50 180 GLU A N 1
ATOM 1432 C CA . GLU A 1 180 ? -4.118 2.955 -14.574 1.00 84.50 180 GLU A CA 1
ATOM 1433 C C . GLU A 1 180 ? -3.169 2.740 -15.769 1.00 84.50 180 GLU A C 1
ATOM 1435 O O . GLU A 1 180 ? -3.435 1.901 -16.622 1.00 84.50 180 GLU A O 1
ATOM 1440 N N . ASP A 1 181 ? -2.033 3.444 -15.811 1.00 84.94 181 ASP A N 1
ATOM 1441 C CA . ASP A 1 181 ? -1.003 3.307 -16.848 1.00 84.94 181 ASP A CA 1
ATOM 1442 C C . ASP A 1 181 ? -0.022 2.144 -16.607 1.00 84.94 181 ASP A C 1
ATOM 1444 O O . ASP A 1 181 ? 0.995 2.048 -17.287 1.00 84.94 181 ASP A O 1
ATOM 1448 N N . GLY A 1 182 ? -0.295 1.266 -15.636 1.00 88.50 182 GLY A N 1
ATOM 1449 C CA . GLY A 1 182 ? 0.554 0.112 -15.325 1.00 88.50 182 GLY A CA 1
ATOM 1450 C C . GLY A 1 182 ? 1.808 0.458 -14.516 1.00 88.50 182 GLY A C 1
ATOM 1451 O O . GLY A 1 182 ? 2.698 -0.381 -14.374 1.00 88.50 182 GLY A O 1
ATOM 1452 N N . MET A 1 183 ? 1.904 1.676 -13.974 1.00 92.75 183 MET A N 1
ATOM 1453 C CA . MET A 1 183 ? 2.976 2.068 -13.056 1.00 92.75 183 MET A CA 1
ATOM 1454 C C . MET A 1 183 ? 2.585 1.774 -11.603 1.00 92.75 183 MET A C 1
ATOM 1456 O O . MET A 1 183 ? 1.524 2.174 -11.124 1.00 92.75 183 MET A O 1
ATOM 1460 N N . VAL A 1 184 ? 3.479 1.126 -10.862 1.00 94.94 184 VAL A N 1
ATOM 1461 C CA . VAL A 1 184 ? 3.233 0.644 -9.498 1.00 94.94 184 VAL A CA 1
ATOM 1462 C C . VAL A 1 184 ? 4.202 1.298 -8.524 1.00 94.94 184 VAL A C 1
ATOM 1464 O O . VAL A 1 184 ? 5.414 1.154 -8.668 1.00 94.94 184 VAL A O 1
ATOM 1467 N N . LEU A 1 185 ? 3.674 2.005 -7.522 1.00 94.88 185 LEU A N 1
ATOM 1468 C CA . LEU A 1 185 ? 4.467 2.577 -6.434 1.00 94.88 185 LEU A CA 1
ATOM 1469 C C . LEU A 1 185 ? 4.803 1.481 -5.425 1.00 94.88 185 LEU A C 1
ATOM 1471 O O . LEU A 1 185 ? 3.902 0.927 -4.796 1.00 94.88 185 LEU A O 1
ATOM 1475 N N . VAL A 1 186 ? 6.090 1.218 -5.225 1.00 95.44 186 VAL A N 1
ATOM 1476 C CA . VAL A 1 186 ? 6.582 0.225 -4.261 1.00 95.44 186 VAL A CA 1
ATOM 1477 C C . VAL A 1 186 ? 7.418 0.915 -3.197 1.00 95.44 186 VAL A C 1
ATOM 1479 O O . VAL A 1 186 ? 8.220 1.792 -3.517 1.00 95.44 186 VAL A O 1
ATOM 1482 N N . ARG A 1 187 ? 7.246 0.504 -1.939 1.00 95.06 187 ARG A N 1
ATOM 1483 C CA . ARG A 1 187 ? 8.159 0.814 -0.835 1.00 95.06 187 ARG A CA 1
ATOM 1484 C C . ARG A 1 187 ? 9.076 -0.373 -0.580 1.00 95.06 187 ARG A C 1
ATOM 1486 O O . ARG A 1 187 ? 8.590 -1.473 -0.334 1.00 95.06 187 ARG A O 1
ATOM 1493 N N . TRP A 1 188 ? 10.377 -0.126 -0.553 1.00 94.25 188 TRP A N 1
ATOM 1494 C CA . TRP A 1 188 ? 11.392 -1.132 -0.243 1.00 94.25 188 TRP A CA 1
ATOM 1495 C C . TRP A 1 188 ? 11.845 -1.074 1.228 1.00 94.25 188 TRP A C 1
ATOM 1497 O O . TRP A 1 188 ? 11.587 -0.072 1.907 1.00 94.25 188 TRP A O 1
ATOM 1507 N N . PRO A 1 189 ? 12.537 -2.111 1.747 1.00 91.88 189 PRO A N 1
ATOM 1508 C CA . PRO A 1 189 ? 12.980 -2.166 3.147 1.00 91.88 189 PRO A CA 1
ATOM 1509 C C . PRO A 1 189 ? 13.877 -0.995 3.574 1.00 91.88 189 PRO A C 1
ATOM 1511 O O . PRO A 1 189 ? 13.757 -0.495 4.693 1.00 91.88 189 PRO A O 1
ATOM 1514 N N . ASN A 1 190 ? 14.700 -0.474 2.659 1.00 89.44 190 ASN A N 1
ATOM 1515 C CA . ASN A 1 190 ? 15.513 0.734 2.859 1.00 89.44 190 ASN A CA 1
ATOM 1516 C C . ASN A 1 190 ? 14.694 2.046 2.892 1.00 89.44 190 ASN A C 1
ATOM 1518 O O . ASN A 1 190 ? 15.267 3.136 2.904 1.00 89.44 190 ASN A O 1
ATOM 1522 N N . LYS A 1 191 ? 13.357 1.953 2.908 1.00 90.19 191 LYS A N 1
ATOM 1523 C CA . LYS A 1 191 ? 12.377 3.049 2.881 1.00 90.19 191 LYS A CA 1
ATOM 1524 C C . LYS A 1 191 ? 12.316 3.822 1.563 1.00 90.19 191 LYS A C 1
ATOM 1526 O O . LYS A 1 191 ? 11.516 4.765 1.479 1.00 90.19 191 LYS A O 1
ATOM 1531 N N . SER A 1 192 ? 13.097 3.443 0.546 1.00 90.38 192 SER A N 1
ATOM 1532 C CA . SER A 1 192 ? 12.987 4.021 -0.793 1.00 90.38 192 SER A CA 1
ATOM 1533 C C . SER A 1 192 ? 11.604 3.718 -1.372 1.00 90.38 192 SER A C 1
ATOM 1535 O O . SER A 1 192 ? 10.961 2.717 -1.035 1.00 90.38 192 SER A O 1
ATOM 1537 N N . LYS A 1 193 ? 11.102 4.649 -2.184 1.00 92.06 193 LYS A N 1
ATOM 1538 C CA . LYS A 1 193 ? 9.786 4.562 -2.816 1.00 92.06 193 LYS A CA 1
ATOM 1539 C C . LYS A 1 193 ? 9.916 5.020 -4.251 1.00 92.06 193 LYS A C 1
ATOM 1541 O O . LYS A 1 193 ? 10.367 6.142 -4.478 1.00 92.06 193 LYS A O 1
ATOM 1546 N N . ASN A 1 194 ? 9.516 4.184 -5.197 1.00 93.62 194 ASN A N 1
ATOM 1547 C CA . ASN A 1 194 ? 9.559 4.547 -6.607 1.00 93.62 194 ASN A CA 1
ATOM 1548 C C . ASN A 1 194 ? 8.466 3.830 -7.400 1.00 93.62 194 ASN A C 1
ATOM 1550 O O . ASN A 1 194 ? 7.858 2.875 -6.912 1.00 93.62 194 ASN A O 1
ATOM 1554 N N . TYR A 1 195 ? 8.216 4.326 -8.609 1.00 93.81 195 TYR A N 1
ATOM 1555 C CA . TYR A 1 195 ? 7.309 3.695 -9.555 1.00 93.81 195 TYR A CA 1
ATOM 1556 C C . TYR A 1 195 ? 8.065 2.728 -10.466 1.00 93.81 195 TYR A C 1
ATOM 1558 O O . TYR A 1 195 ? 9.100 3.083 -11.027 1.00 93.81 195 TYR A O 1
ATOM 1566 N N . TYR A 1 196 ? 7.496 1.543 -10.658 1.00 94.69 196 TYR A N 1
ATOM 1567 C CA . TYR A 1 196 ? 8.024 0.481 -11.515 1.00 94.69 196 TYR A CA 1
ATOM 1568 C C . TYR A 1 196 ? 6.936 -0.009 -12.468 1.00 94.69 196 TYR A C 1
ATOM 1570 O O . TYR A 1 196 ? 5.749 0.125 -12.163 1.00 94.69 196 TYR A O 1
ATOM 1578 N N . ARG A 1 197 ? 7.311 -0.579 -13.614 1.00 94.44 197 ARG A N 1
ATOM 1579 C CA . ARG A 1 197 ? 6.336 -1.036 -14.608 1.00 94.44 197 ARG A CA 1
ATOM 1580 C C . ARG A 1 197 ? 5.800 -2.411 -14.238 1.00 94.44 197 ARG A C 1
ATOM 1582 O O . ARG A 1 197 ? 6.552 -3.331 -13.913 1.00 94.44 197 ARG A O 1
ATOM 1589 N N . TYR A 1 198 ? 4.491 -2.555 -14.347 1.00 93.69 198 TYR A N 1
ATOM 1590 C CA . TYR A 1 198 ? 3.799 -3.831 -14.321 1.00 93.69 198 TYR A CA 1
ATOM 1591 C C . TYR A 1 198 ? 2.756 -3.828 -15.440 1.00 93.69 198 TYR A C 1
ATOM 1593 O O . TYR A 1 198 ? 1.608 -3.431 -15.252 1.00 93.69 198 TYR A O 1
ATOM 1601 N N . GLY A 1 199 ? 3.204 -4.189 -16.642 1.00 89.56 199 GLY A N 1
ATOM 1602 C CA . GLY A 1 199 ? 2.426 -4.132 -17.879 1.00 89.56 199 GLY A CA 1
ATOM 1603 C C . GLY A 1 199 ? 2.592 -2.830 -18.671 1.00 89.56 199 GLY A C 1
ATOM 1604 O O . GLY A 1 199 ? 2.296 -2.819 -19.865 1.00 89.56 199 GLY A O 1
ATOM 1605 N N . ALA A 1 200 ? 3.120 -1.760 -18.065 1.00 86.62 200 ALA A N 1
ATOM 1606 C CA . ALA A 1 200 ? 3.421 -0.515 -18.776 1.00 86.62 200 ALA A CA 1
ATOM 1607 C C . ALA A 1 200 ? 4.477 -0.753 -19.871 1.00 86.62 200 ALA A C 1
ATOM 1609 O O . ALA A 1 200 ? 5.529 -1.350 -19.617 1.00 86.62 200 ALA A O 1
ATOM 1610 N N . ASP A 1 201 ? 4.163 -0.327 -21.097 1.00 88.00 201 ASP A N 1
ATOM 1611 C CA . ASP A 1 201 ? 4.938 -0.600 -22.318 1.00 88.00 201 ASP A CA 1
ATOM 1612 C C . ASP A 1 201 ? 5.253 -2.099 -22.542 1.00 88.00 201 ASP A C 1
ATOM 1614 O O . ASP A 1 201 ? 6.215 -2.450 -23.223 1.00 88.00 201 ASP A O 1
ATOM 1618 N N . GLY A 1 202 ? 4.461 -3.004 -21.952 1.00 87.19 202 GLY A N 1
ATOM 1619 C CA . GLY A 1 202 ? 4.674 -4.453 -22.013 1.00 87.19 202 GLY A CA 1
ATOM 1620 C C . GLY A 1 202 ? 5.768 -4.992 -21.082 1.00 87.19 202 GLY A C 1
ATOM 1621 O O . GLY A 1 202 ? 6.102 -6.175 -21.166 1.00 87.19 202 GLY A O 1
ATOM 1622 N N . TYR A 1 203 ? 6.323 -4.168 -20.187 1.00 89.88 203 TYR A N 1
ATOM 1623 C CA . TYR A 1 203 ? 7.385 -4.578 -19.266 1.00 89.88 203 TYR A CA 1
ATOM 1624 C C . TYR A 1 203 ? 6.864 -4.913 -17.869 1.00 89.88 203 TYR A C 1
ATOM 1626 O O . TYR A 1 203 ? 5.964 -4.269 -17.329 1.00 89.88 203 TYR A O 1
ATOM 1634 N N . PHE A 1 204 ? 7.495 -5.914 -17.259 1.00 92.12 204 PHE A N 1
ATOM 1635 C CA . PHE A 1 204 ? 7.199 -6.384 -15.907 1.00 92.12 204 PHE A CA 1
ATOM 1636 C C . PHE A 1 204 ? 8.473 -6.312 -15.064 1.00 92.12 204 PHE A C 1
ATOM 1638 O O . PHE A 1 204 ? 9.292 -7.238 -15.044 1.00 92.12 204 PHE A O 1
ATOM 1645 N N . ASP A 1 205 ? 8.663 -5.166 -14.411 1.00 95.88 205 ASP A N 1
ATOM 1646 C CA . ASP A 1 205 ? 9.786 -4.901 -13.509 1.00 95.88 205 ASP A CA 1
ATOM 1647 C C . ASP A 1 205 ? 9.564 -5.503 -12.121 1.00 95.88 205 ASP A C 1
ATOM 1649 O O . ASP A 1 205 ? 10.508 -5.601 -11.345 1.00 95.88 205 ASP A O 1
ATOM 1653 N N . LEU A 1 206 ? 8.335 -5.908 -11.799 1.00 95.56 206 LEU A N 1
ATOM 1654 C CA . LEU A 1 206 ? 7.962 -6.493 -10.515 1.00 95.56 206 LEU A CA 1
ATOM 1655 C C . LEU A 1 206 ? 7.396 -7.900 -10.707 1.00 95.56 206 LEU A C 1
ATOM 1657 O O . LEU A 1 206 ? 6.701 -8.176 -11.684 1.00 95.56 206 LEU A O 1
ATOM 1661 N N . GLU A 1 207 ? 7.659 -8.769 -9.739 1.00 94.00 207 GLU A N 1
ATOM 1662 C CA . GLU A 1 207 ? 7.043 -10.089 -9.598 1.00 94.00 207 GLU A CA 1
ATOM 1663 C C . GLU A 1 207 ? 6.362 -10.161 -8.230 1.00 94.00 207 GLU A C 1
ATOM 1665 O O . GLU A 1 207 ? 6.939 -9.716 -7.238 1.00 94.00 207 GLU A O 1
ATOM 1670 N N . ILE A 1 208 ? 5.135 -10.683 -8.172 1.00 92.69 208 ILE A N 1
ATOM 1671 C CA . ILE A 1 208 ? 4.378 -10.807 -6.921 1.00 92.69 208 ILE A CA 1
ATOM 1672 C C . ILE A 1 208 ? 4.946 -11.964 -6.106 1.00 92.69 208 ILE A C 1
ATOM 1674 O O . ILE A 1 208 ? 5.160 -13.055 -6.627 1.00 92.69 208 ILE A O 1
ATOM 1678 N N . CYS A 1 209 ? 5.153 -11.725 -4.817 1.00 88.00 209 CYS A N 1
ATOM 1679 C CA . CYS A 1 209 ? 5.526 -12.744 -3.851 1.00 88.00 209 CYS A CA 1
ATOM 1680 C C . CYS A 1 209 ? 4.270 -13.182 -3.106 1.00 88.00 209 CYS A C 1
ATOM 1682 O O . CYS A 1 209 ? 3.683 -12.395 -2.356 1.00 88.00 209 CYS A O 1
ATOM 1684 N N . SER A 1 210 ? 3.856 -14.436 -3.294 1.00 72.31 210 SER A N 1
ATOM 1685 C CA . SER A 1 210 ? 2.831 -15.018 -2.438 1.00 72.31 210 SER A CA 1
ATOM 1686 C C . SER A 1 210 ? 3.462 -15.391 -1.092 1.00 72.31 210 SER A C 1
ATOM 1688 O O . SER A 1 210 ? 4.414 -16.173 -1.050 1.00 72.31 210 SER A O 1
ATOM 1690 N N . PRO A 1 211 ? 2.926 -14.912 0.038 1.00 57.78 211 PRO A N 1
ATOM 1691 C CA . PRO A 1 211 ? 3.408 -15.294 1.364 1.00 57.78 211 PRO A CA 1
ATOM 1692 C C . PRO A 1 211 ? 3.231 -16.790 1.667 1.00 57.78 211 PRO A C 1
ATOM 1694 O O . PRO A 1 211 ? 3.741 -17.267 2.676 1.00 57.78 211 PRO A O 1
ATOM 1697 N N . HIS A 1 212 ? 2.516 -17.542 0.824 1.00 49.31 212 HIS A N 1
ATOM 1698 C CA . HIS A 1 212 ? 2.409 -19.000 0.930 1.00 49.31 212 HIS A CA 1
ATOM 1699 C C . HIS A 1 212 ? 3.523 -19.747 0.183 1.00 49.31 212 HIS A C 1
ATOM 1701 O O . HIS A 1 212 ? 3.785 -20.902 0.503 1.00 49.31 212 HIS A O 1
ATOM 1707 N N . GLU A 1 213 ? 4.203 -19.106 -0.768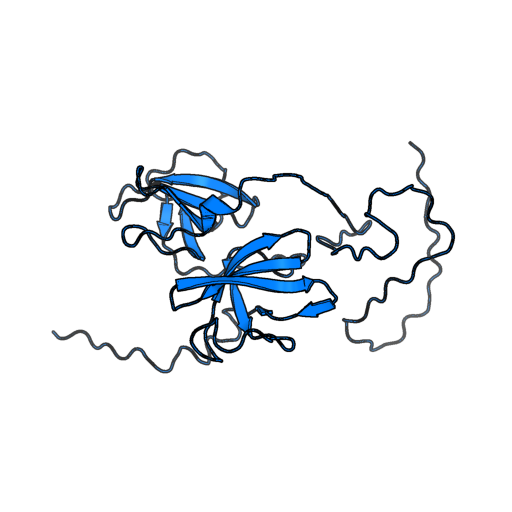 1.00 46.31 213 GLU A N 1
ATOM 1708 C CA . GLU A 1 213 ? 5.254 -19.740 -1.575 1.00 46.31 213 GLU A CA 1
ATOM 1709 C C . GLU A 1 213 ? 6.653 -19.564 -0.945 1.00 46.31 213 GLU A C 1
ATOM 1711 O O . GLU A 1 213 ? 7.491 -20.460 -1.046 1.00 46.31 213 GLU A O 1
ATOM 1716 N N . ASP A 1 214 ? 6.873 -18.484 -0.178 1.00 47.12 214 ASP A N 1
ATOM 1717 C CA . ASP A 1 214 ? 8.188 -18.117 0.386 1.00 47.12 214 ASP A CA 1
ATOM 1718 C C . ASP A 1 214 ? 8.375 -18.392 1.897 1.00 47.12 214 ASP A C 1
ATOM 1720 O O . ASP A 1 214 ? 9.446 -18.124 2.453 1.00 47.12 214 ASP A O 1
ATOM 1724 N N . GLN A 1 215 ? 7.405 -19.007 2.592 1.00 39.44 215 GLN A N 1
ATOM 1725 C CA . GLN A 1 215 ? 7.603 -19.458 3.990 1.00 39.44 215 GLN A CA 1
ATOM 1726 C C . GLN A 1 215 ? 8.731 -20.495 4.145 1.00 39.44 215 GLN A C 1
ATOM 1728 O O . GLN A 1 215 ? 9.224 -20.724 5.248 1.00 39.44 215 GLN A O 1
ATOM 1733 N N . THR A 1 216 ? 9.206 -21.063 3.039 1.00 39.78 216 THR A N 1
ATOM 1734 C CA . THR A 1 216 ? 10.374 -21.950 3.001 1.00 39.78 216 THR A CA 1
ATOM 1735 C C . THR A 1 216 ? 11.709 -21.196 3.148 1.00 39.78 216 THR A C 1
ATOM 1737 O O . THR A 1 216 ? 12.710 -21.812 3.507 1.00 39.78 216 THR A O 1
ATOM 1740 N N . LEU A 1 217 ? 11.747 -19.872 2.924 1.00 41.09 217 LEU A N 1
ATOM 1741 C CA . LEU A 1 217 ? 12.973 -19.050 2.949 1.00 41.09 217 LEU A CA 1
ATOM 1742 C C . LEU A 1 217 ? 13.072 -18.103 4.162 1.00 41.09 217 LEU A C 1
ATOM 1744 O O . LEU A 1 217 ? 14.170 -17.699 4.535 1.00 41.09 217 LEU A O 1
ATOM 1748 N N . LEU A 1 218 ? 11.957 -17.809 4.840 1.00 44.16 218 LEU A N 1
ATOM 1749 C CA . LEU A 1 218 ? 11.912 -16.976 6.059 1.00 44.16 218 LEU A CA 1
ATOM 1750 C C . LEU A 1 218 ? 12.181 -17.751 7.369 1.00 44.16 218 LEU A C 1
ATOM 1752 O O . LEU A 1 218 ? 12.285 -17.151 8.438 1.00 44.16 218 LEU A O 1
ATOM 1756 N N . GLY A 1 219 ? 12.342 -19.078 7.307 1.00 32.66 219 GLY A N 1
ATOM 1757 C CA . GLY A 1 219 ? 12.588 -19.941 8.473 1.00 32.66 219 GLY A CA 1
ATOM 1758 C C . GLY A 1 219 ? 14.034 -19.983 8.993 1.00 32.66 219 GLY A C 1
ATOM 1759 O O . GLY A 1 219 ? 14.305 -20.705 9.950 1.00 32.66 219 GLY A O 1
ATOM 1760 N N . ALA A 1 220 ? 14.973 -19.243 8.394 1.00 36.09 220 ALA A N 1
ATOM 1761 C CA . ALA A 1 220 ? 16.407 -19.372 8.686 1.00 36.09 220 ALA A CA 1
ATOM 1762 C C . ALA A 1 220 ? 17.027 -18.222 9.502 1.00 36.09 220 ALA A C 1
ATOM 1764 O O . ALA A 1 220 ? 18.250 -18.107 9.548 1.00 36.09 220 ALA A O 1
ATOM 1765 N N . SER A 1 221 ? 16.242 -17.383 10.182 1.00 39.97 221 SER A N 1
ATOM 1766 C CA . SER A 1 221 ? 16.812 -16.422 11.137 1.00 39.97 221 SER A CA 1
ATOM 1767 C C . SER A 1 221 ? 15.772 -15.877 12.111 1.00 39.97 221 SER A C 1
ATOM 1769 O O . SER A 1 221 ? 15.281 -14.776 11.917 1.00 39.97 221 SER A O 1
ATOM 1771 N N . A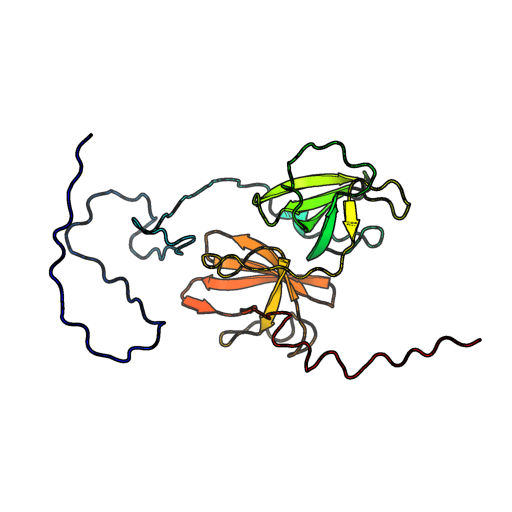SN A 1 222 ? 15.444 -16.630 13.163 1.00 33.53 222 ASN A N 1
ATOM 1772 C CA . ASN A 1 222 ? 14.923 -16.074 14.419 1.00 33.53 222 ASN A CA 1
ATOM 1773 C C . ASN A 1 222 ? 15.119 -17.076 15.569 1.00 33.53 222 ASN A C 1
ATOM 1775 O O . ASN A 1 222 ? 14.172 -17.619 16.128 1.00 33.53 222 ASN A O 1
ATOM 1779 N N . HIS A 1 223 ? 16.377 -17.307 15.953 1.00 33.66 223 HIS A N 1
ATOM 1780 C CA . HIS A 1 223 ? 16.689 -17.758 17.310 1.00 33.66 223 HIS A CA 1
ATOM 1781 C C . HIS A 1 223 ? 16.973 -16.523 18.171 1.00 33.66 223 HIS A C 1
ATOM 1783 O O . HIS A 1 223 ? 18.120 -16.144 18.389 1.00 33.66 223 HIS A O 1
ATOM 1789 N N . PHE A 1 224 ? 15.909 -15.892 18.667 1.00 31.61 224 PHE A N 1
ATOM 1790 C CA . PHE A 1 224 ? 15.980 -15.072 19.873 1.00 31.61 224 PHE A CA 1
ATOM 1791 C C . PHE A 1 224 ? 15.419 -15.909 21.020 1.00 31.61 224 PHE A C 1
ATOM 1793 O O . PHE A 1 224 ? 14.212 -16.035 21.202 1.00 31.61 224 PHE A O 1
ATOM 1800 N N . THR A 1 225 ? 16.312 -16.547 21.773 1.00 32.44 225 THR A N 1
ATOM 1801 C CA . THR A 1 225 ? 15.962 -17.145 23.064 1.00 32.44 225 THR A CA 1
ATOM 1802 C C . THR A 1 225 ? 15.696 -16.022 24.070 1.00 32.44 225 THR A C 1
ATOM 1804 O O . THR A 1 225 ? 16.581 -15.175 24.246 1.00 32.44 225 THR A O 1
ATOM 1807 N N . PRO A 1 226 ? 14.551 -16.005 24.772 1.00 30.88 226 PRO A N 1
ATOM 1808 C CA . PRO A 1 226 ? 14.366 -15.106 25.897 1.00 30.88 226 PRO A CA 1
ATOM 1809 C C . PRO A 1 226 ? 15.273 -15.575 27.039 1.00 30.88 226 PRO A C 1
ATOM 1811 O O . PRO A 1 226 ? 15.238 -16.744 27.428 1.00 30.88 226 PRO A O 1
ATOM 1814 N N . LYS A 1 227 ? 16.114 -14.677 27.561 1.00 34.12 227 LYS A N 1
ATOM 1815 C CA . LYS A 1 227 ? 16.826 -14.931 28.817 1.00 34.12 227 LYS A CA 1
ATOM 1816 C C . LYS A 1 227 ? 15.821 -14.873 29.969 1.00 34.12 227 LYS 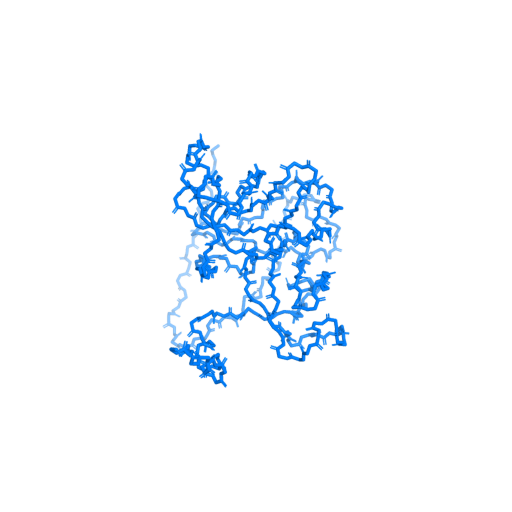A C 1
ATOM 1818 O O . LYS A 1 227 ? 15.097 -13.885 30.084 1.00 34.12 227 LYS A O 1
ATOM 1823 N N . MET A 1 228 ? 15.796 -15.943 30.766 1.00 37.84 228 MET A N 1
ATOM 1824 C CA . MET A 1 228 ? 15.291 -15.943 32.144 1.00 37.84 228 MET A CA 1
ATOM 1825 C C . MET A 1 228 ? 16.175 -15.079 33.041 1.00 37.84 228 MET A C 1
ATOM 1827 O O . MET A 1 228 ? 17.395 -15.003 32.755 1.00 37.84 228 MET A O 1
#

Radius of gyration: 21.23 Å; chains: 1; bounding box: 53×47×71 Å

Organism: NCBI:txid2493646

Secondary structure (DSSP, 8-state):
--------------S---S-----PPPTT----STT-STT------EEETTEEE---------GGGGS---TTSPPTT-EEEE-TT--STTTTTT--EEEEEEEGGGTEEEEEETTT--EEEEE--SSTT-SEEE--PPPPPPTT-SS-TT-EEEE-TT--STTTTSSTTPPEEEEEE-TTSEEEEE-TTS-EEEEEBSGGG-B-EEEE-TTTSTTTGGGS---PPP-

Sequence (228 aa):
MEVLAFHTQSLPLDTKTSAFDLNILRWEHWRYDDQDGTPGAVGVVLKVQEDGIVVEAQKQQHSIQKYHTESSNLPPLGTRVRRGIAWDKSQQDCDGPGTIVGHNESRSQVCIEWDLTGQRNFYYFNDMERSEVVVVEEPRVLQPYELIVTGCCVKRGKSWMYGNDNDTPDAIGVVLSVREDGMVLVRWPNKSKNYYRYGADGYFDLEICSPHEDQTLLGASNHFTPKM

InterPro domains:
  IPR010606 Mib-herc2 [PF06701] (151-208)
  IPR010606 Mib-herc2 [PS51416] (140-212)
  IPR037252 Mib/herc2 domain superfamily [SSF159034] (22-54)
  IPR037252 Mib/herc2 domain superfamily [SSF159034] (75-136)
  IPR037252 Mib/herc2 domain superfamily [SSF159034] (147-210)